Protein AF-0000000079020064 (afdb_homodimer)

pLDDT: mean 86.58, std 17.79, range [24.53, 97.94]

Foldseek 3Di:
DDPPPPPPPPPPPPPVFPQQQPQFFDQKKKWWKAWPVVRWIKMWIAHNVQQWIKIDTCFKIWIQRVVVQKIWIQGNVRAIAMDGHDPQADDDRTADRPKDWDAKDWDDDDDPIWIWTWIWGRHQCWIKIFIWTDDPPDGIDTAWMWDQHNVRDIIIMGIDDMDRDDPPVCRNPDDPPHYHDPPD/DDPPPPPPPPPPPPPVFPQQQPQFFDQKKKWWKAWPVVRWIKMWIAHNVQQWIKIDTQFKIWIQRVVVQKIWIAGNVRAIAMDGHDPQADDDRTADRPKDWDAKDWDDDDDPIWIWTWIWGRHQCWIKIFIWTDDPPDGIDTAWMWDQHNVRDIIIMGIDDMDRDDPPVCRNPDDPPHYHDPPD

Nearest PDB structures (foldseek):
  6e7o-assembly1_B  TM=7.460E-01  e=1.709E-08  Homo sapiens
  6jl9-assembly1_A  TM=7.295E-01  e=1.459E-08  Xenopus tropicalis
  6jld-assembly2_C  TM=6.762E-01  e=3.961E-08  Homo sapiens
  6jla-assembly2_C  TM=6.898E-01  e=1.474E-07  Mus musculus
  6jld-assembly2_D  TM=7.221E-01  e=2.244E-07  Homo sapiens

Organism: Lymnaea stagnalis (NCBI:txid6523)

Secondary structure (DSSP, 8-state):
-------------------GGG-B--SEEEEEEEETTT--EEEEEEETTTTEEEEEETTEEEEEETTTTEEEEE-TT--EEEEE--GGG---SB--TT-EEEEEEEESSSTT-EEEEEEEEEETTEEEEEEEE--TTS---EEEEEEE-TT--EEEEEEEEEESS---TTTT---S---B----/-------------------GGG-B--SEEEEEEEETTT--EEEEEEETTTTEEEEEETTEEEEEETTTTEEEEE-TT--EEEEE--GGG---SB--TT-EEEEEEEESSSTT-EEEEEEEEEETTEEEEEEEE--TTS---EEEEEEE-TT--EEEEEEEEEESS---TTTT---S---B----

Structure (mmCIF, N/CA/C/O backbone):
data_AF-0000000079020064-model_v1
#
loop_
_entity.id
_entity.type
_entity.pdbx_description
1 polymer 'Uncharacterized protein'
#
loop_
_atom_site.group_PDB
_atom_site.id
_atom_site.type_symbol
_atom_site.label_atom_id
_atom_site.label_alt_id
_atom_site.label_comp_id
_atom_site.label_asym_id
_atom_site.label_entity_id
_atom_site.label_seq_id
_atom_site.pdbx_PDB_ins_code
_atom_site.Cartn_x
_atom_site.Cartn_y
_atom_site.Cartn_z
_atom_site.occupancy
_atom_site.B_iso_or_equiv
_atom_site.auth_seq_id
_atom_site.auth_comp_id
_atom_site.auth_asym_id
_atom_site.auth_atom_id
_atom_site.pdbx_PDB_model_num
ATOM 1 N N . MET A 1 1 ? 46.719 27.625 23.5 1 31 1 MET A N 1
ATOM 2 C CA . MET A 1 1 ? 45.5 27.391 22.766 1 31 1 MET A CA 1
ATOM 3 C C . MET A 1 1 ? 45.375 25.938 22.328 1 31 1 MET A C 1
ATOM 5 O O . MET A 1 1 ? 46.094 25.5 21.422 1 31 1 MET A O 1
ATOM 9 N N . PHE A 1 2 ? 45.125 24.969 23.25 1 39.16 2 PHE A N 1
ATOM 10 C CA . PHE A 1 2 ? 45.094 23.516 23.094 1 39.16 2 PHE A CA 1
ATOM 11 C C . PHE A 1 2 ? 43.906 23.094 22.25 1 39.16 2 PHE A C 1
ATOM 13 O O . PHE A 1 2 ? 42.75 23.438 22.578 1 39.16 2 PHE A O 1
ATOM 20 N N . LEU A 1 3 ? 44.188 22.812 20.922 1 35.84 3 LEU A N 1
ATOM 21 C CA . LEU A 1 3 ? 43.25 22.234 19.953 1 35.84 3 LEU A CA 1
ATOM 22 C C . LEU A 1 3 ? 42.812 20.844 20.391 1 35.84 3 LEU A C 1
ATOM 24 O O . LEU A 1 3 ? 43.625 19.922 20.469 1 35.84 3 LEU A O 1
ATOM 28 N N . VAL A 1 4 ? 41.812 20.766 21.25 1 32.41 4 VAL A N 1
ATOM 29 C CA . VAL A 1 4 ? 41.219 19.469 21.562 1 32.41 4 VAL A CA 1
ATOM 30 C C . VAL A 1 4 ? 40.5 18.938 20.328 1 32.41 4 VAL A C 1
ATOM 32 O O . VAL A 1 4 ? 39.531 19.547 19.844 1 32.41 4 VAL A O 1
ATOM 35 N N . THR A 1 5 ? 41.219 18.188 19.469 1 30.61 5 THR A N 1
ATOM 36 C CA . THR A 1 5 ? 40.625 17.391 18.391 1 30.61 5 THR A CA 1
ATOM 37 C C . THR A 1 5 ? 39.719 16.281 18.953 1 30.61 5 THR A C 1
ATOM 39 O O . THR A 1 5 ? 40.219 15.398 19.672 1 30.61 5 THR A O 1
ATOM 42 N N . ILE A 1 6 ? 38.531 16.547 19.25 1 25.95 6 ILE A N 1
ATOM 43 C CA . ILE A 1 6 ? 37.594 15.461 19.547 1 25.95 6 ILE A CA 1
ATOM 44 C C . ILE A 1 6 ? 37.438 14.57 18.312 1 25.95 6 ILE A C 1
ATOM 46 O O . ILE A 1 6 ? 36.969 15.008 17.266 1 25.95 6 ILE A O 1
ATOM 50 N N . ALA A 1 7 ? 38.25 13.516 18.234 1 30.98 7 ALA A N 1
ATOM 51 C CA . ALA A 1 7 ? 38.062 12.453 17.25 1 30.98 7 ALA A CA 1
ATOM 52 C C . ALA A 1 7 ? 36.688 11.781 17.438 1 30.98 7 ALA A C 1
ATOM 54 O O . ALA A 1 7 ? 36.469 11.148 18.484 1 30.98 7 ALA A O 1
ATOM 55 N N . ILE A 1 8 ? 35.656 12.273 16.859 1 25.38 8 ILE A N 1
ATOM 56 C CA . ILE A 1 8 ? 34.406 11.492 16.781 1 25.38 8 ILE A CA 1
ATOM 57 C C . ILE A 1 8 ? 34.719 10.141 16.141 1 25.38 8 ILE A C 1
ATOM 59 O O . ILE A 1 8 ? 35.125 10.078 14.977 1 25.38 8 ILE A O 1
ATOM 63 N N . ALA A 1 9 ? 34.938 9.125 16.953 1 30.45 9 ALA A N 1
ATOM 64 C CA . ALA A 1 9 ? 35.031 7.758 16.438 1 30.45 9 ALA A CA 1
ATOM 65 C C . ALA A 1 9 ? 33.781 7.395 15.641 1 30.45 9 ALA A C 1
ATOM 67 O O . ALA A 1 9 ? 32.688 7.258 16.203 1 30.45 9 ALA A O 1
ATOM 68 N N . LEU A 1 10 ? 33.719 7.715 14.406 1 30.81 10 LEU A N 1
ATOM 69 C CA . LEU A 1 10 ? 32.75 7.094 13.508 1 30.81 10 LEU A CA 1
ATOM 70 C C . LEU A 1 10 ? 32.844 5.574 13.578 1 30.81 10 LEU A C 1
ATOM 72 O O . LEU A 1 10 ? 33.812 4.984 13.102 1 30.81 10 LEU A O 1
ATOM 76 N N . LEU A 1 11 ? 32.438 4.957 14.672 1 35.5 11 LEU A N 1
ATOM 77 C CA . LEU A 1 11 ? 32.344 3.516 14.484 1 35.5 11 LEU A CA 1
ATOM 78 C C . LEU A 1 11 ? 31.609 3.186 13.188 1 35.5 11 LEU A C 1
ATOM 80 O O . LEU A 1 11 ? 30.547 3.746 12.914 1 35.5 11 LEU A O 1
ATOM 84 N N . PRO A 1 12 ? 32.281 2.605 12.25 1 38.34 12 PRO A N 1
ATOM 85 C CA . PRO A 1 12 ? 31.484 2.143 11.109 1 38.34 12 PRO A CA 1
ATOM 86 C C . PRO A 1 12 ? 30.266 1.33 11.531 1 38.34 12 PRO A C 1
ATOM 88 O O . PRO A 1 12 ? 30.406 0.281 12.164 1 38.34 12 PRO A O 1
ATOM 91 N N . PHE A 1 13 ? 29.156 1.858 11.945 1 35.91 13 PHE A N 1
ATOM 92 C CA . PHE A 1 13 ? 27.969 1.005 11.914 1 35.91 13 PHE A CA 1
ATOM 93 C C . PHE A 1 13 ? 28 0.088 10.695 1 35.91 13 PHE A C 1
ATOM 95 O O . PHE A 1 13 ? 27.859 0.551 9.562 1 35.91 13 PHE A O 1
ATOM 102 N N . VAL A 1 14 ? 28.688 -0.986 10.734 1 39.25 14 VAL A N 1
ATOM 103 C CA . VAL A 1 14 ? 28.453 -1.992 9.703 1 39.25 14 VAL A CA 1
ATOM 104 C C . VAL A 1 14 ? 26.953 -2.166 9.492 1 39.25 14 VAL A C 1
ATOM 106 O O . VAL A 1 14 ? 26.25 -2.686 10.359 1 39.25 14 VAL A O 1
ATOM 109 N N . VAL A 1 15 ? 26.312 -1.294 8.875 1 48.88 15 VAL A N 1
ATOM 110 C CA . VAL A 1 15 ? 24.969 -1.605 8.406 1 48.88 15 VAL A CA 1
ATOM 111 C C . VAL A 1 15 ? 24.922 -3.035 7.875 1 48.88 15 VAL A C 1
ATOM 113 O O . VAL A 1 15 ? 25.594 -3.359 6.895 1 48.88 15 VAL A O 1
ATOM 116 N N . CYS A 1 16 ? 25 -4.07 8.633 1 50.38 16 CYS A N 1
ATOM 117 C CA . CYS A 1 16 ? 24.828 -5.438 8.156 1 50.38 16 CYS A CA 1
ATOM 118 C C . CYS A 1 16 ? 23.859 -5.496 6.98 1 50.38 16 CYS A C 1
ATOM 120 O O . CYS A 1 16 ? 22.656 -5.285 7.148 1 50.38 16 CYS A O 1
ATOM 122 N N . GLU A 1 17 ? 24.344 -5.203 5.781 1 70.5 17 GLU A N 1
ATOM 123 C CA . GLU A 1 17 ? 23.609 -5.234 4.512 1 70.5 17 GLU A CA 1
ATOM 124 C C . GLU A 1 17 ? 22.906 -6.566 4.312 1 70.5 17 GLU A C 1
ATOM 126 O O . GLU A 1 17 ? 23.516 -7.629 4.434 1 70.5 17 GLU A O 1
ATOM 131 N N . THR A 1 18 ? 21.656 -6.789 4.633 1 82.44 18 THR A N 1
ATOM 132 C CA . THR A 1 18 ? 20.875 -7.992 4.41 1 82.44 18 THR A CA 1
ATOM 133 C C . THR A 1 18 ? 21.172 -8.586 3.033 1 82.44 18 THR A C 1
ATOM 135 O O . THR A 1 18 ? 21.125 -7.875 2.025 1 82.44 18 THR A O 1
ATOM 138 N N . ASP A 1 19 ? 21.734 -9.781 3.051 1 91.31 19 ASP A N 1
ATOM 139 C CA . ASP A 1 19 ? 21.922 -10.539 1.822 1 91.31 19 ASP A CA 1
ATOM 140 C C . ASP A 1 19 ? 20.594 -10.781 1.113 1 91.31 19 ASP A C 1
ATOM 142 O O . ASP A 1 19 ? 19.734 -11.492 1.625 1 91.31 19 ASP A O 1
ATOM 146 N N . PRO A 1 20 ? 20.469 -10.258 -0.066 1 92.56 20 PRO A N 1
ATOM 147 C CA . PRO A 1 20 ? 19.188 -10.391 -0.754 1 92.56 20 PRO A CA 1
ATOM 148 C C . PRO A 1 20 ? 18.797 -11.844 -0.995 1 92.56 20 PRO A C 1
ATOM 150 O O . PRO A 1 20 ? 17.609 -12.172 -1.015 1 92.56 20 PRO A O 1
ATOM 153 N N . THR A 1 21 ? 19.703 -12.742 -1.221 1 93.69 21 THR A N 1
ATOM 154 C CA . THR A 1 21 ? 19.422 -14.133 -1.565 1 93.69 21 THR A CA 1
ATOM 155 C C . THR A 1 21 ? 18.828 -14.875 -0.373 1 93.69 21 THR A C 1
ATOM 157 O O . THR A 1 21 ? 18.359 -16 -0.509 1 93.69 21 THR A O 1
ATOM 160 N N . LYS A 1 22 ? 18.75 -14.195 0.748 1 92.44 22 LYS A N 1
ATOM 161 C CA . LYS A 1 22 ? 18.141 -14.781 1.938 1 92.44 22 LYS A CA 1
ATOM 162 C C . LYS A 1 22 ? 16.719 -14.266 2.139 1 92.44 22 LYS A C 1
ATOM 164 O O . LYS A 1 22 ? 16.031 -14.672 3.074 1 92.44 22 LYS A O 1
ATOM 169 N N . VAL A 1 23 ? 16.312 -13.391 1.312 1 93.69 23 VAL A N 1
ATOM 170 C CA . VAL A 1 23 ? 14.93 -12.906 1.315 1 93.69 23 VAL A CA 1
ATOM 171 C C . VAL A 1 23 ? 14.078 -13.766 0.377 1 93.69 23 VAL A C 1
ATOM 173 O O . VAL A 1 23 ? 14.148 -13.609 -0.845 1 93.69 23 VAL A O 1
ATOM 176 N N . CYS A 1 24 ? 13.258 -14.633 1.007 1 94.38 24 CYS A N 1
ATOM 177 C CA . CYS A 1 24 ? 12.555 -15.641 0.232 1 94.38 24 CYS A CA 1
ATOM 178 C C . CYS A 1 24 ? 11.07 -15.648 0.575 1 94.38 24 CYS A C 1
ATOM 180 O O . CYS A 1 24 ? 10.688 -15.391 1.719 1 94.38 24 CYS A O 1
ATOM 182 N N . LEU A 1 25 ? 10.297 -15.969 -0.419 1 94.38 25 LEU A N 1
ATOM 183 C CA . LEU A 1 25 ? 8.898 -16.328 -0.174 1 94.38 25 LEU A CA 1
ATOM 184 C C . LEU A 1 25 ? 8.797 -17.75 0.358 1 94.38 25 LEU A C 1
ATOM 186 O O . LEU A 1 25 ? 9.711 -18.562 0.162 1 94.38 25 LEU A O 1
ATOM 190 N N . PRO A 1 26 ? 7.742 -18 1.109 1 96.31 26 PRO A N 1
ATOM 191 C CA . PRO A 1 26 ? 7.551 -19.391 1.534 1 96.31 26 PRO A CA 1
ATOM 192 C C . PRO A 1 26 ? 7.254 -20.328 0.368 1 96.31 26 PRO A C 1
ATOM 194 O O . PRO A 1 26 ? 7.039 -19.875 -0.758 1 96.31 26 PRO A O 1
ATOM 197 N N . ASP A 1 27 ? 7.234 -21.625 0.623 1 96.88 27 ASP A N 1
ATOM 198 C CA . ASP A 1 27 ? 7.059 -22.641 -0.413 1 96.88 27 ASP A CA 1
ATOM 199 C C . ASP A 1 27 ? 5.711 -22.484 -1.11 1 96.88 27 ASP A C 1
ATOM 201 O O . ASP A 1 27 ? 5.578 -22.812 -2.293 1 96.88 27 ASP A O 1
ATOM 205 N N . THR A 1 28 ? 4.73 -22.156 -0.317 1 96.88 28 THR A N 1
ATOM 206 C CA . THR A 1 28 ? 3.406 -21.859 -0.848 1 96.88 28 THR A CA 1
ATOM 207 C C . THR A 1 28 ? 2.857 -20.578 -0.245 1 96.88 28 THR A C 1
ATOM 209 O O . THR A 1 28 ? 3.053 -20.312 0.943 1 96.88 28 THR A O 1
ATOM 212 N N . ILE A 1 29 ? 2.199 -19.859 -1.074 1 96.5 29 ILE A N 1
ATOM 213 C CA . ILE A 1 29 ? 1.568 -18.641 -0.572 1 96.5 29 ILE A CA 1
ATOM 214 C C . ILE A 1 29 ? 0.435 -18.234 -1.507 1 96.5 29 ILE A C 1
ATOM 216 O O . ILE A 1 29 ? 0.532 -18.391 -2.725 1 96.5 29 ILE A O 1
ATOM 220 N N . GLN A 1 30 ? -0.602 -17.797 -0.976 1 97.94 30 GLN A N 1
ATOM 221 C CA . GLN A 1 30 ? -1.735 -17.188 -1.673 1 97.94 30 GLN A CA 1
ATOM 222 C C . GLN A 1 30 ? -2.074 -15.82 -1.096 1 97.94 30 GLN A C 1
ATOM 224 O O . GLN A 1 30 ? -1.988 -15.617 0.116 1 97.94 30 GLN A O 1
ATOM 229 N N . PHE A 1 31 ? -2.449 -14.836 -1.924 1 97.06 31 PHE A N 1
ATOM 230 C CA . PHE A 1 31 ? -2.883 -13.516 -1.489 1 97.06 31 PHE A CA 1
ATOM 231 C C . PHE A 1 31 ? -4.023 -13.008 -2.361 1 97.06 31 PHE A C 1
ATOM 233 O O . PHE A 1 31 ? -4.211 -13.477 -3.486 1 97.06 31 PHE A O 1
ATOM 240 N N . ASN A 1 32 ? -4.777 -12.141 -1.742 1 97.25 32 ASN A N 1
ATOM 241 C CA . ASN A 1 32 ? -5.582 -11.242 -2.562 1 97.25 32 ASN A CA 1
ATOM 242 C C . ASN A 1 32 ? -4.754 -10.078 -3.098 1 97.25 32 ASN A C 1
ATOM 244 O O . ASN A 1 32 ? -3.793 -9.648 -2.455 1 97.25 32 ASN A O 1
ATOM 248 N N . VAL A 1 33 ? -5.109 -9.664 -4.258 1 96.5 33 VAL A N 1
ATOM 249 C CA . VAL A 1 33 ? -4.387 -8.555 -4.883 1 96.5 33 VAL A CA 1
ATOM 250 C C . VAL A 1 33 ? -5.375 -7.473 -5.309 1 96.5 33 VAL A C 1
ATOM 252 O O . VAL A 1 33 ? -6.477 -7.773 -5.777 1 96.5 33 VAL A O 1
ATOM 255 N N . LEU A 1 34 ? -5.023 -6.281 -5 1 95.88 34 LEU A N 1
ATOM 256 C CA . LEU A 1 34 ? -5.754 -5.113 -5.477 1 95.88 34 LEU A CA 1
ATOM 257 C C . LEU A 1 34 ? -4.895 -4.285 -6.426 1 95.88 34 LEU A C 1
ATOM 259 O O . LEU A 1 34 ? -3.822 -3.811 -6.043 1 95.88 34 LEU A O 1
ATOM 263 N N . ASN A 1 35 ? -5.316 -4.234 -7.664 1 94.38 35 ASN A N 1
ATOM 264 C CA . ASN A 1 35 ? -4.738 -3.248 -8.57 1 94.38 35 ASN A CA 1
ATOM 265 C C . ASN A 1 35 ? -5.191 -1.832 -8.227 1 94.38 35 ASN A C 1
ATOM 267 O O . ASN A 1 35 ? -6.379 -1.513 -8.328 1 94.38 35 ASN A O 1
ATOM 271 N N . LEU A 1 36 ? -4.254 -0.972 -7.914 1 93.06 36 LEU A N 1
ATOM 272 C CA . LEU A 1 36 ? -4.637 0.33 -7.375 1 93.06 36 LEU A CA 1
ATOM 273 C C . LEU A 1 36 ? -5.191 1.229 -8.477 1 93.06 36 LEU A C 1
ATOM 275 O O . LEU A 1 36 ? -6.004 2.117 -8.203 1 93.06 36 LEU A O 1
ATOM 279 N N . ALA A 1 37 ? -4.762 1.011 -9.672 1 91.19 37 ALA A N 1
ATOM 280 C CA . ALA A 1 37 ? -5.238 1.838 -10.781 1 91.19 37 ALA A CA 1
ATOM 281 C C . ALA A 1 37 ? -6.637 1.421 -11.211 1 91.19 37 ALA A C 1
ATOM 283 O O . ALA A 1 37 ? -7.535 2.26 -11.328 1 91.19 37 ALA A O 1
ATOM 284 N N . THR A 1 38 ? -6.859 0.152 -11.344 1 89.94 38 THR A N 1
ATOM 285 C CA . THR A 1 38 ? -8.117 -0.335 -11.891 1 89.94 38 THR A CA 1
ATOM 286 C C . THR A 1 38 ? -9.086 -0.719 -10.773 1 89.94 38 THR A C 1
ATOM 288 O O . THR A 1 38 ? -10.281 -0.897 -11.008 1 89.94 38 THR A O 1
ATOM 291 N N . GLU A 1 39 ? -8.539 -0.919 -9.562 1 90.62 39 GLU A N 1
ATOM 292 C CA . GLU A 1 39 ? -9.281 -1.319 -8.375 1 90.62 39 GLU A CA 1
ATOM 293 C C . GLU A 1 39 ? -9.844 -2.732 -8.531 1 90.62 39 GLU A C 1
ATOM 295 O O . GLU A 1 39 ? -10.82 -3.09 -7.871 1 90.62 39 GLU A O 1
ATOM 300 N N . GLU A 1 40 ? -9.281 -3.443 -9.414 1 92.56 40 GLU A N 1
ATOM 301 C CA . GLU A 1 40 ? -9.648 -4.848 -9.555 1 92.56 40 GLU A CA 1
ATOM 302 C C . GLU A 1 40 ? -9.023 -5.703 -8.461 1 92.56 40 GLU A C 1
ATOM 304 O O . GLU A 1 40 ? -7.848 -5.52 -8.125 1 92.56 40 GLU A O 1
ATOM 309 N N . ILE A 1 41 ? -9.852 -6.535 -7.945 1 94.88 41 ILE A N 1
ATOM 310 C CA . ILE A 1 41 ? -9.367 -7.465 -6.93 1 94.88 41 ILE A CA 1
ATOM 311 C C . ILE A 1 41 ? -9.203 -8.852 -7.543 1 94.88 41 ILE A C 1
ATOM 313 O O . ILE A 1 41 ? -10.062 -9.312 -8.305 1 94.88 41 ILE A O 1
ATOM 317 N N . GLY A 1 42 ? -8.117 -9.477 -7.285 1 96.44 42 GLY A N 1
ATOM 318 C CA . GLY A 1 42 ? -7.859 -10.844 -7.703 1 96.44 42 GLY A CA 1
ATOM 319 C C . GLY A 1 42 ? -7.188 -11.68 -6.633 1 96.44 42 GLY A C 1
ATOM 320 O O . GLY A 1 42 ? -7.141 -11.281 -5.465 1 96.44 42 GLY A O 1
ATOM 321 N N . VAL A 1 43 ? -6.883 -12.906 -7.031 1 97.88 43 VAL A N 1
ATOM 322 C CA . VAL A 1 43 ? -6.145 -13.836 -6.176 1 97.88 43 VAL A CA 1
ATOM 323 C C . VAL A 1 43 ? -4.875 -14.297 -6.891 1 97.88 43 VAL A C 1
ATOM 325 O O . VAL A 1 43 ? -4.906 -14.609 -8.078 1 97.88 43 VAL A O 1
ATOM 328 N N . TRP A 1 44 ? -3.771 -14.242 -6.199 1 96.94 44 TRP A N 1
ATOM 329 C CA . TRP A 1 44 ? -2.508 -14.805 -6.66 1 96.94 44 TRP A CA 1
ATOM 330 C C . TRP A 1 44 ? -2.057 -15.945 -5.754 1 96.94 44 TRP A C 1
ATOM 332 O O . TRP A 1 44 ? -2.23 -15.883 -4.535 1 96.94 44 TRP A O 1
ATOM 342 N N . ALA A 1 45 ? -1.51 -16.938 -6.359 1 97.38 45 ALA A N 1
ATOM 343 C CA . ALA A 1 45 ? -0.935 -18.047 -5.586 1 97.38 45 ALA A CA 1
ATOM 344 C C . ALA A 1 45 ? 0.339 -18.562 -6.238 1 97.38 45 ALA A C 1
ATOM 346 O O . ALA A 1 45 ? 0.457 -18.578 -7.465 1 97.38 45 ALA A O 1
ATOM 347 N N . ILE A 1 46 ? 1.237 -18.984 -5.41 1 96.06 46 ILE A N 1
ATOM 348 C CA . ILE A 1 46 ? 2.482 -19.594 -5.863 1 96.06 46 ILE A CA 1
ATOM 349 C C . ILE A 1 46 ? 2.734 -20.875 -5.086 1 96.06 46 ILE A C 1
ATOM 351 O O . ILE A 1 46 ? 2.609 -20.906 -3.859 1 96.06 46 ILE A O 1
ATOM 355 N N . ASP A 1 47 ? 3 -21.906 -5.742 1 96.62 47 ASP A N 1
ATOM 356 C CA . ASP A 1 47 ? 3.492 -23.172 -5.195 1 96.62 47 ASP A CA 1
ATOM 357 C C . ASP A 1 47 ? 4.871 -23.5 -5.762 1 96.62 47 ASP A C 1
ATOM 359 O O . ASP A 1 47 ? 4.98 -24.062 -6.855 1 96.62 47 ASP A O 1
ATOM 363 N N . PHE A 1 48 ? 5.895 -23.188 -5.004 1 95.19 48 PHE A N 1
ATOM 364 C CA . PHE A 1 48 ? 7.254 -23.359 -5.5 1 95.19 48 PHE A CA 1
ATOM 365 C C . PHE A 1 48 ? 7.609 -24.844 -5.562 1 95.19 48 PHE A C 1
ATOM 367 O O . PHE A 1 48 ? 8.453 -25.25 -6.363 1 95.19 48 PHE A O 1
ATOM 374 N N . ASN A 1 49 ? 6.988 -25.641 -4.691 1 95.69 49 ASN A N 1
ATOM 375 C CA . ASN A 1 49 ? 7.219 -27.078 -4.777 1 95.69 49 ASN A CA 1
ATOM 376 C C . ASN A 1 49 ? 6.73 -27.641 -6.109 1 95.69 49 ASN A C 1
ATOM 378 O O . ASN A 1 49 ? 7.406 -28.469 -6.719 1 95.69 49 ASN A O 1
ATOM 382 N N . LYS A 1 50 ? 5.613 -27.156 -6.516 1 94.75 50 LYS A N 1
ATOM 383 C CA . LYS A 1 50 ? 5.035 -27.625 -7.773 1 94.75 50 LYS A CA 1
ATOM 384 C C . LYS A 1 50 ? 5.508 -26.766 -8.945 1 94.75 50 LYS A C 1
ATOM 386 O O . LYS A 1 50 ? 5.234 -27.078 -10.102 1 94.75 50 LYS A O 1
ATOM 391 N N . GLN A 1 51 ? 6.121 -25.625 -8.633 1 93.94 51 GLN A N 1
ATOM 392 C CA . GLN A 1 51 ? 6.605 -24.672 -9.633 1 93.94 51 GLN A CA 1
ATOM 393 C C . GLN A 1 51 ? 5.453 -24.125 -10.461 1 93.94 51 GLN A C 1
ATOM 395 O O . GLN A 1 51 ? 5.527 -24.094 -11.695 1 93.94 51 GLN A O 1
ATOM 400 N N . LEU A 1 52 ? 4.395 -23.703 -9.781 1 95.31 52 LEU A N 1
ATOM 401 C CA . LEU A 1 52 ? 3.197 -23.141 -10.398 1 95.31 52 LEU A CA 1
ATOM 402 C C . LEU A 1 52 ? 2.885 -21.766 -9.828 1 95.31 52 LEU A C 1
ATOM 404 O O . LEU A 1 52 ? 3 -21.562 -8.617 1 95.31 52 LEU A O 1
ATOM 408 N N . TYR A 1 53 ? 2.578 -20.875 -10.68 1 95.19 53 TYR A N 1
ATOM 409 C CA . TYR A 1 53 ? 2.02 -19.578 -10.352 1 95.19 53 TYR A CA 1
ATOM 410 C C . TYR A 1 53 ? 0.623 -19.422 -10.938 1 95.19 53 TYR A C 1
ATOM 412 O O . TYR A 1 53 ? 0.396 -19.719 -12.109 1 95.19 53 TYR A O 1
ATOM 420 N N . GLY A 1 54 ? -0.296 -19.078 -10.141 1 96.44 54 GLY A N 1
ATOM 421 C CA . GLY A 1 54 ? -1.66 -18.891 -10.609 1 96.44 54 GLY A CA 1
ATOM 422 C C . GLY A 1 54 ? -2.24 -17.531 -10.234 1 96.44 54 GLY A C 1
ATOM 423 O O . GLY A 1 54 ? -1.951 -17 -9.156 1 96.44 54 GLY A O 1
ATOM 424 N N . GLN A 1 55 ? -3.049 -16.969 -11.062 1 96.31 55 GLN A N 1
ATOM 425 C CA . GLN A 1 55 ? -3.799 -15.742 -10.828 1 96.31 55 GLN A CA 1
ATOM 426 C C . GLN A 1 55 ? -5.25 -15.891 -11.273 1 96.31 55 GLN A C 1
ATOM 428 O O . GLN A 1 55 ? -5.527 -16.438 -12.344 1 96.31 55 GLN A O 1
ATOM 433 N N . ILE A 1 56 ? -6.09 -15.43 -10.492 1 96.5 56 ILE A N 1
ATOM 434 C CA . ILE A 1 56 ? -7.504 -15.359 -10.836 1 96.5 56 ILE A CA 1
ATOM 435 C C . ILE A 1 56 ? -8.008 -13.93 -10.695 1 96.5 56 ILE A C 1
ATOM 437 O O . ILE A 1 56 ? -7.844 -13.305 -9.648 1 96.5 56 ILE A O 1
ATOM 441 N N . PHE A 1 57 ? -8.547 -13.398 -11.719 1 94.75 57 PHE A N 1
ATOM 442 C CA . PHE A 1 57 ? -9.273 -12.133 -11.75 1 94.75 57 PHE A CA 1
ATOM 443 C C . PHE A 1 57 ? -10.719 -12.359 -12.188 1 94.75 57 PHE A C 1
ATOM 445 O O . PHE A 1 57 ? -11.078 -13.453 -12.625 1 94.75 57 PHE A O 1
ATOM 452 N N . PRO A 1 58 ? -11.594 -11.328 -11.992 1 90.81 58 PRO A N 1
ATOM 453 C CA . PRO A 1 58 ? -13.008 -11.531 -12.328 1 90.81 58 PRO A CA 1
ATOM 454 C C . PRO A 1 58 ? -13.211 -12 -13.766 1 90.81 58 PRO A C 1
ATOM 456 O O . PRO A 1 58 ? -14.086 -12.828 -14.031 1 90.81 58 PRO A O 1
ATOM 459 N N . ASN A 1 59 ? -12.344 -11.578 -14.742 1 90.88 59 ASN A N 1
ATOM 460 C CA . ASN A 1 59 ? -12.641 -11.875 -16.141 1 90.88 59 ASN A CA 1
ATOM 461 C C . ASN A 1 59 ? -11.516 -12.664 -16.797 1 90.88 59 ASN A C 1
ATOM 463 O O . ASN A 1 59 ? -11.469 -12.789 -18.031 1 90.88 59 ASN A O 1
ATOM 467 N N . GLN A 1 60 ? -10.625 -13.148 -16.031 1 94.62 60 GLN A N 1
ATOM 468 C CA . GLN A 1 60 ? -9.531 -13.898 -16.625 1 94.62 60 GLN A CA 1
ATOM 469 C C . GLN A 1 60 ? -8.711 -14.625 -15.555 1 94.62 60 GLN A C 1
ATOM 471 O O . GLN A 1 60 ? -8.773 -14.266 -14.375 1 94.62 60 GLN A O 1
ATOM 476 N N . SER A 1 61 ? -8.039 -15.648 -15.977 1 96.31 61 SER A N 1
ATOM 477 C CA . SER A 1 61 ? -7.098 -16.344 -15.102 1 96.31 61 SER A CA 1
ATOM 478 C C . SER A 1 61 ? -5.816 -16.703 -15.852 1 96.31 61 SER A C 1
ATOM 480 O O . SER A 1 61 ? -5.824 -16.844 -17.078 1 96.31 61 SER A O 1
ATOM 482 N N . PHE A 1 62 ? -4.762 -16.859 -15.117 1 95.69 62 PHE A N 1
ATOM 483 C CA . PHE A 1 62 ? -3.441 -17.188 -15.641 1 95.69 62 PHE A CA 1
ATOM 484 C C . PHE A 1 62 ? -2.793 -18.297 -14.82 1 95.69 62 PHE A C 1
ATOM 486 O O . PHE A 1 62 ? -2.906 -18.312 -13.594 1 95.69 62 PHE A O 1
ATOM 493 N N . VAL A 1 63 ? -2.154 -19.156 -15.531 1 96.44 63 VAL A N 1
ATOM 494 C CA . VAL A 1 63 ? -1.309 -20.141 -14.875 1 96.44 63 VAL A CA 1
ATOM 495 C C . VAL A 1 63 ? 0.065 -20.172 -15.539 1 96.44 63 VAL A C 1
ATOM 497 O O . VAL A 1 63 ? 0.166 -20.281 -16.766 1 96.44 63 VAL A O 1
ATOM 500 N N . HIS A 1 64 ? 1.098 -20 -14.758 1 94.44 64 HIS A N 1
ATOM 501 C CA . HIS A 1 64 ? 2.463 -20.25 -15.211 1 94.44 64 HIS A CA 1
ATOM 502 C C . HIS A 1 64 ? 2.994 -21.562 -14.664 1 94.44 64 HIS A C 1
ATOM 504 O O . HIS A 1 64 ? 3.111 -21.734 -13.445 1 94.44 64 HIS A O 1
ATOM 510 N N . ASP A 1 65 ? 3.26 -22.422 -15.531 1 94.69 65 ASP A N 1
ATOM 511 C CA . ASP A 1 65 ? 3.939 -23.672 -15.227 1 94.69 65 ASP A CA 1
ATOM 512 C C . ASP A 1 65 ? 5.441 -23.547 -15.461 1 94.69 65 ASP A C 1
ATOM 514 O O . ASP A 1 65 ? 5.91 -23.672 -16.594 1 94.69 65 ASP A O 1
ATOM 518 N N . LEU A 1 66 ? 6.105 -23.375 -14.391 1 90.38 66 LEU A N 1
ATOM 519 C CA . LEU A 1 66 ? 7.535 -23.094 -14.492 1 90.38 66 LEU A CA 1
ATOM 520 C C . LEU A 1 66 ? 8.297 -24.344 -14.906 1 90.38 66 LEU A C 1
ATOM 522 O O . LEU A 1 66 ? 9.32 -24.266 -15.594 1 90.38 66 LEU A O 1
ATOM 526 N N . LYS A 1 67 ? 7.812 -25.453 -14.5 1 90.12 67 LYS A N 1
ATOM 527 C CA . LYS A 1 67 ? 8.445 -26.719 -14.883 1 90.12 67 LYS A CA 1
ATOM 528 C C . LYS A 1 67 ? 8.328 -26.969 -16.375 1 90.12 67 LYS A C 1
ATOM 530 O O . LYS A 1 67 ? 9.305 -27.344 -17.031 1 90.12 67 LYS A O 1
ATOM 535 N N . ALA A 1 68 ? 7.184 -26.656 -16.922 1 91.56 68 ALA A N 1
ATOM 536 C CA . ALA A 1 68 ? 6.926 -26.891 -18.344 1 91.56 68 ALA A CA 1
ATOM 537 C C . ALA A 1 68 ? 7.344 -25.672 -19.188 1 91.56 68 ALA A C 1
ATOM 539 O O . ALA A 1 68 ? 7.293 -25.719 -20.406 1 91.56 68 ALA A O 1
ATOM 540 N N . ALA A 1 69 ? 7.66 -24.578 -18.516 1 90.94 69 ALA A N 1
ATOM 541 C CA . ALA A 1 69 ? 7.977 -23.312 -19.188 1 90.94 69 ALA A CA 1
ATOM 542 C C . ALA A 1 69 ? 6.816 -22.859 -20.062 1 90.94 69 ALA A C 1
ATOM 544 O O . ALA A 1 69 ? 7.02 -22.484 -21.219 1 90.94 69 ALA A O 1
ATOM 545 N N . LYS A 1 70 ? 5.629 -22.938 -19.531 1 93.31 70 LYS A N 1
ATOM 546 C CA . LYS A 1 70 ? 4.43 -22.578 -20.281 1 93.31 70 LYS A CA 1
ATOM 547 C C . LYS A 1 70 ? 3.549 -21.625 -19.469 1 93.31 70 LYS A C 1
ATOM 549 O O . LYS A 1 70 ? 3.438 -21.766 -18.25 1 93.31 70 LYS A O 1
ATOM 554 N N . ALA A 1 71 ? 2.961 -20.766 -20.156 1 94.38 71 ALA A N 1
ATOM 555 C CA . ALA A 1 71 ? 1.944 -19.859 -19.625 1 94.38 71 ALA A CA 1
ATOM 556 C C . ALA A 1 71 ? 0.574 -20.156 -20.219 1 94.38 71 ALA A C 1
ATOM 558 O O . ALA A 1 71 ? 0.462 -20.438 -21.422 1 94.38 71 ALA A O 1
ATOM 559 N N . TYR A 1 72 ? -0.441 -20.125 -19.469 1 96.38 72 TYR A N 1
ATOM 560 C CA . TYR A 1 72 ? -1.82 -20.359 -19.891 1 96.38 72 TYR A CA 1
ATOM 561 C C . TYR A 1 72 ? -2.705 -19.172 -19.5 1 96.38 72 TYR A C 1
ATOM 563 O O . TYR A 1 72 ? -2.637 -18.672 -18.375 1 96.38 72 TYR A O 1
ATOM 571 N N . ASN A 1 73 ? -3.457 -18.734 -20.422 1 96.56 73 ASN A N 1
ATOM 572 C CA . ASN A 1 73 ? -4.414 -17.656 -20.203 1 96.56 73 ASN A CA 1
ATOM 573 C C . ASN A 1 73 ? -5.836 -18.094 -20.547 1 96.56 73 ASN A C 1
ATOM 575 O O . ASN A 1 73 ? -6.09 -18.625 -21.625 1 96.56 73 ASN A O 1
ATOM 579 N N . THR A 1 74 ? -6.699 -17.938 -19.625 1 96.44 74 THR A N 1
ATOM 580 C CA . THR A 1 74 ? -8.117 -18.203 -19.844 1 96.44 74 THR A CA 1
ATOM 581 C C . THR A 1 74 ? -8.93 -16.906 -19.766 1 96.44 74 THR A C 1
ATOM 583 O O . THR A 1 74 ? -8.867 -16.188 -18.766 1 96.44 74 THR A O 1
ATOM 586 N N . ASP A 1 75 ? -9.68 -16.656 -20.75 1 94.62 75 ASP A N 1
ATOM 587 C CA . ASP A 1 75 ? -10.414 -15.398 -20.797 1 94.62 75 ASP A CA 1
ATOM 588 C C . ASP A 1 75 ? -11.797 -15.539 -20.172 1 94.62 75 ASP A C 1
ATOM 590 O O . ASP A 1 75 ? -12.125 -16.594 -19.609 1 94.62 75 ASP A O 1
ATOM 594 N N . ALA A 1 76 ? -12.57 -14.484 -20.219 1 91.69 76 ALA A N 1
ATOM 595 C CA . ALA A 1 76 ? -13.867 -14.406 -19.562 1 91.69 76 ALA A CA 1
ATOM 596 C C . ALA A 1 76 ? -14.836 -15.438 -20.125 1 91.69 76 ALA A C 1
ATOM 598 O O . ALA A 1 76 ? -15.75 -15.898 -19.422 1 91.69 76 ALA A O 1
ATOM 599 N N . SER A 1 77 ? -14.625 -15.844 -21.359 1 92.5 77 SER A N 1
ATOM 600 C CA . SER A 1 77 ? -15.508 -16.797 -22.031 1 92.5 77 SER A CA 1
ATOM 601 C C . SER A 1 77 ? -15.055 -18.234 -21.797 1 92.5 77 SER A C 1
ATOM 603 O O . SER A 1 77 ? -15.664 -19.172 -22.312 1 92.5 77 SER A O 1
ATOM 605 N N . GLY A 1 78 ? -13.953 -18.406 -21.156 1 90.94 78 GLY A N 1
ATOM 606 C CA . GLY A 1 78 ? -13.445 -19.734 -20.844 1 90.94 78 GLY A CA 1
ATOM 607 C C . GLY A 1 78 ? -12.492 -20.25 -21.906 1 90.94 78 GLY A C 1
ATOM 608 O O . GLY A 1 78 ? -12.047 -21.406 -21.828 1 90.94 78 GLY A O 1
ATOM 609 N N . ASN A 1 79 ? -12.125 -19.422 -22.859 1 94.5 79 ASN A N 1
ATOM 610 C CA . ASN A 1 79 ? -11.156 -19.812 -23.875 1 94.5 79 ASN A CA 1
ATOM 611 C C . ASN A 1 79 ? -9.727 -19.766 -23.328 1 94.5 79 ASN A C 1
ATOM 613 O O . ASN A 1 79 ? -9.32 -18.781 -22.734 1 94.5 79 ASN A O 1
ATOM 617 N N . CYS A 1 80 ? -9.109 -20.859 -23.578 1 96.75 80 CYS A N 1
ATOM 618 C CA . CYS A 1 80 ? -7.742 -20.969 -23.078 1 96.75 80 CYS A CA 1
ATOM 619 C C . CYS A 1 80 ? -6.738 -20.906 -24.219 1 96.75 80 CYS A C 1
ATOM 621 O O . CYS A 1 80 ? -6.969 -21.484 -25.297 1 96.75 80 CYS A O 1
ATOM 623 N N . ARG A 1 81 ? -5.621 -20.141 -23.969 1 97 81 ARG A N 1
ATOM 624 C CA . ARG A 1 81 ? -4.477 -20.094 -24.859 1 97 81 ARG A CA 1
ATOM 625 C C . ARG A 1 81 ? -3.17 -20.312 -24.109 1 97 81 ARG A C 1
ATOM 627 O O . ARG A 1 81 ? -3.006 -19.797 -23 1 97 81 ARG A O 1
ATOM 634 N N . SER A 1 82 ? -2.322 -21.016 -24.75 1 96.69 82 SER A N 1
ATOM 635 C CA . SER A 1 82 ? -1.022 -21.25 -24.125 1 96.69 82 SER A CA 1
ATOM 636 C C . SER A 1 82 ? 0.093 -20.547 -24.891 1 96.69 82 SER A C 1
ATOM 638 O O . SER A 1 82 ? -0.064 -20.203 -26.062 1 96.69 82 SER A O 1
ATOM 640 N N . SER A 1 83 ? 1.139 -20.188 -24.156 1 94.25 83 SER A N 1
ATOM 641 C CA . SER A 1 83 ? 2.342 -19.594 -24.75 1 94.25 83 SER A CA 1
ATOM 642 C C . SER A 1 83 ? 3.592 -20.047 -24 1 94.25 83 SER A C 1
ATOM 644 O O . SER A 1 83 ? 3.5 -20.641 -22.922 1 94.25 83 SER A O 1
ATOM 646 N N . ILE A 1 84 ? 4.738 -19.844 -24.656 1 91.56 84 ILE A N 1
ATOM 647 C CA . ILE A 1 84 ? 6.016 -20.156 -24.016 1 91.56 84 ILE A CA 1
ATOM 648 C C . ILE A 1 84 ? 6.328 -19.125 -22.938 1 91.56 84 ILE A C 1
ATOM 650 O O . ILE A 1 84 ? 6.129 -17.922 -23.141 1 91.56 84 ILE A O 1
ATOM 654 N N . LEU A 1 85 ? 6.707 -19.609 -21.766 1 87.88 85 LEU A N 1
ATOM 655 C CA . LEU A 1 85 ? 7.133 -18.75 -20.656 1 87.88 85 LEU A CA 1
ATOM 656 C C . LEU A 1 85 ? 8.641 -18.516 -20.703 1 87.88 85 LEU A C 1
ATOM 658 O O . LEU A 1 85 ? 9.43 -19.438 -20.516 1 87.88 85 LEU A O 1
ATOM 662 N N . PRO A 1 86 ? 8.977 -17.25 -20.953 1 79.81 86 PRO A N 1
ATOM 663 C CA . PRO A 1 86 ? 10.422 -17 -20.938 1 79.81 86 PRO A CA 1
ATOM 664 C C . PRO A 1 86 ? 11.039 -17.172 -19.547 1 79.81 86 PRO A C 1
ATOM 666 O O . PRO A 1 86 ? 10.375 -16.906 -18.547 1 79.81 86 PRO A O 1
ATOM 669 N N . PRO A 1 87 ? 12.281 -17.641 -19.469 1 74.12 87 PRO A N 1
ATOM 670 C CA . PRO A 1 87 ? 12.938 -17.844 -18.172 1 74.12 87 PRO A CA 1
ATOM 671 C C . PRO A 1 87 ? 12.961 -16.594 -17.312 1 74.12 87 PRO A C 1
ATOM 673 O O . PRO A 1 87 ? 12.922 -16.688 -16.078 1 74.12 87 PRO A O 1
ATOM 676 N N . GLU A 1 88 ? 13 -15.461 -17.906 1 69 88 GLU A N 1
ATOM 677 C CA . GLU A 1 88 ? 13.094 -14.195 -17.188 1 69 88 GLU A CA 1
ATOM 678 C C . GLU A 1 88 ? 11.773 -13.836 -16.516 1 69 88 GLU A C 1
ATOM 680 O O . GLU A 1 88 ? 11.734 -12.992 -15.625 1 69 88 GLU A O 1
ATOM 685 N N . GLY A 1 89 ? 10.812 -14.461 -16.906 1 62.78 89 GLY A N 1
ATOM 686 C CA . GLY A 1 89 ? 9.484 -14.141 -16.406 1 62.78 89 GLY A CA 1
ATOM 687 C C . GLY A 1 89 ? 9.188 -14.781 -15.07 1 62.78 89 GLY A C 1
ATOM 688 O O . GLY A 1 89 ? 8.188 -14.461 -14.43 1 62.78 89 GLY A O 1
ATOM 689 N N . VAL A 1 90 ? 10.039 -15.5 -14.594 1 65.94 90 VAL A N 1
ATOM 690 C CA . VAL A 1 90 ? 9.773 -16.297 -13.398 1 65.94 90 VAL A CA 1
ATOM 691 C C . VAL A 1 90 ? 10.32 -15.57 -12.172 1 65.94 90 VAL A C 1
ATOM 693 O O . VAL A 1 90 ? 11.469 -15.102 -12.172 1 65.94 90 VAL A O 1
ATOM 696 N N . HIS A 1 91 ? 9.359 -15.359 -11.281 1 74.75 91 HIS A N 1
ATOM 697 C CA . HIS A 1 91 ? 9.805 -14.867 -9.977 1 74.75 91 HIS A CA 1
ATOM 698 C C . HIS A 1 91 ? 10.445 -15.977 -9.156 1 74.75 91 HIS A C 1
ATOM 700 O O . HIS A 1 91 ? 9.781 -16.953 -8.805 1 74.75 91 HIS A O 1
ATOM 706 N N . PRO A 1 92 ? 11.75 -15.766 -8.945 1 84.5 92 PRO A N 1
ATOM 707 C CA . PRO A 1 92 ? 12.344 -16.781 -8.07 1 84.5 92 PRO A CA 1
ATOM 708 C C . PRO A 1 92 ? 11.789 -16.734 -6.648 1 84.5 92 PRO A C 1
ATOM 710 O O . PRO A 1 92 ? 11.188 -15.742 -6.25 1 84.5 92 PRO A O 1
ATOM 713 N N . GLN A 1 93 ? 11.906 -17.875 -6.027 1 92.19 93 GLN A N 1
ATOM 714 C CA . GLN A 1 93 ? 11.438 -17.953 -4.648 1 92.19 93 GLN A CA 1
ATOM 715 C C . GLN A 1 93 ? 12.18 -16.953 -3.766 1 92.19 93 GLN A C 1
ATOM 717 O O . GLN A 1 93 ? 11.578 -16.297 -2.904 1 92.19 93 GLN A O 1
ATOM 722 N N . CYS A 1 94 ? 13.555 -16.875 -4.027 1 93.5 94 CYS A N 1
ATOM 723 C CA . CYS A 1 94 ? 14.398 -15.93 -3.312 1 93.5 94 CYS A CA 1
ATOM 724 C C . CYS A 1 94 ? 14.875 -14.82 -4.242 1 93.5 94 CYS A C 1
ATOM 726 O O . CYS A 1 94 ? 14.984 -15.016 -5.453 1 93.5 94 CYS A O 1
ATOM 728 N N . PHE A 1 95 ? 15.094 -13.633 -3.629 1 92.56 95 PHE A N 1
ATOM 729 C CA . PHE A 1 95 ? 15.625 -12.539 -4.434 1 92.56 95 PHE A CA 1
ATOM 730 C C . PHE A 1 95 ? 16.984 -12.906 -5.016 1 92.56 95 PHE A C 1
ATOM 732 O O . PHE A 1 95 ? 17.734 -13.688 -4.418 1 92.56 95 PHE A O 1
ATOM 739 N N . ARG A 1 96 ? 17.266 -12.398 -6.152 1 91.69 96 ARG A N 1
ATOM 740 C CA . ARG A 1 96 ? 18.578 -12.539 -6.77 1 91.69 96 ARG A CA 1
ATOM 741 C C . ARG A 1 96 ? 19.609 -11.625 -6.098 1 91.69 96 ARG A C 1
ATOM 743 O O . ARG A 1 96 ? 19.234 -10.641 -5.457 1 91.69 96 ARG A O 1
ATOM 750 N N . SER A 1 97 ? 20.812 -11.922 -6.32 1 92.88 97 SER A N 1
ATOM 751 C CA . SER A 1 97 ? 21.891 -11.188 -5.688 1 92.88 97 SER A CA 1
ATOM 752 C C . SER A 1 97 ? 21.922 -9.734 -6.137 1 92.88 97 SER A C 1
ATOM 754 O O . SER A 1 97 ? 22.406 -8.859 -5.414 1 92.88 97 SER A O 1
ATOM 756 N N . VAL A 1 98 ? 21.391 -9.391 -7.266 1 92.5 98 VAL A N 1
ATOM 757 C CA . VAL A 1 98 ? 21.453 -8.047 -7.84 1 92.5 98 VAL A CA 1
ATOM 758 C C . VAL A 1 98 ? 20.391 -7.164 -7.203 1 92.5 98 VAL A C 1
ATOM 760 O O . VAL A 1 98 ? 20.359 -5.949 -7.426 1 92.5 98 VAL A O 1
ATOM 763 N N . SER A 1 99 ? 19.531 -7.82 -6.441 1 93.06 99 SER A N 1
ATOM 764 C CA . SER A 1 99 ? 18.484 -7.051 -5.793 1 93.06 99 SER A CA 1
ATOM 765 C C . SER A 1 99 ? 19.062 -6.047 -4.801 1 93.06 99 SER A C 1
ATOM 767 O O . SER A 1 99 ? 20.078 -6.312 -4.16 1 93.06 99 SER A O 1
ATOM 769 N N . LYS A 1 100 ? 18.328 -4.91 -4.672 1 94.5 100 LYS A N 1
ATOM 770 C CA . LYS A 1 100 ? 18.828 -3.805 -3.855 1 94.5 100 LYS A CA 1
ATOM 771 C C . LYS A 1 100 ? 17.844 -3.465 -2.738 1 94.5 100 LYS A C 1
ATOM 773 O O . LYS A 1 100 ? 16.656 -3.273 -2.988 1 94.5 100 LYS A O 1
ATOM 778 N N . ARG A 1 101 ? 18.375 -3.4 -1.611 1 94.69 101 ARG A N 1
ATOM 779 C CA . ARG A 1 101 ? 17.578 -2.93 -0.486 1 94.69 101 ARG A CA 1
ATOM 780 C C . ARG A 1 101 ? 17.375 -1.418 -0.545 1 94.69 101 ARG A C 1
ATOM 782 O O . ARG A 1 101 ? 18.344 -0.671 -0.728 1 94.69 101 ARG A O 1
ATOM 789 N N . MET A 1 102 ? 16.125 -0.986 -0.329 1 93.69 102 MET A N 1
ATOM 790 C CA . MET A 1 102 ? 15.805 0.426 -0.514 1 93.69 102 MET A CA 1
ATOM 791 C C . MET A 1 102 ? 15.453 1.081 0.817 1 93.69 102 MET A C 1
ATOM 793 O O . MET A 1 102 ? 15.492 2.307 0.94 1 93.69 102 MET A O 1
ATOM 797 N N . GLY A 1 103 ? 15.055 0.354 1.768 1 93.81 103 GLY A N 1
ATOM 798 C CA . GLY A 1 103 ? 14.641 0.921 3.041 1 93.81 103 GLY A CA 1
ATOM 799 C C . GLY A 1 103 ? 13.828 -0.04 3.889 1 93.81 103 GLY A C 1
ATOM 800 O O . GLY A 1 103 ? 13.781 -1.239 3.605 1 93.81 103 GLY A O 1
ATOM 801 N N . GLU A 1 104 ? 13.344 0.477 4.992 1 95.62 104 GLU A N 1
ATOM 802 C CA . GLU A 1 104 ? 12.531 -0.312 5.918 1 95.62 104 GLU A CA 1
ATOM 803 C C . GLU A 1 104 ? 11.578 0.574 6.707 1 95.62 104 GLU A C 1
ATOM 805 O O . GLU A 1 104 ? 11.688 1.801 6.68 1 95.62 104 GLU A O 1
ATOM 810 N N . GLY A 1 105 ? 10.656 -0.066 7.359 1 96.44 105 GLY A N 1
ATOM 811 C CA . GLY A 1 105 ? 9.695 0.626 8.195 1 96.44 105 GLY A CA 1
ATOM 812 C C . GLY A 1 105 ? 8.688 -0.307 8.844 1 96.44 105 GLY A C 1
ATOM 813 O O . GLY A 1 105 ? 8.914 -1.516 8.922 1 96.44 105 GLY A O 1
ATOM 814 N N . TYR A 1 106 ? 7.629 0.356 9.359 1 96.44 106 TYR A N 1
ATOM 815 C CA . TYR A 1 106 ? 6.566 -0.39 10.023 1 96.44 106 TYR A CA 1
ATOM 816 C C . TYR A 1 106 ? 5.199 0.042 9.508 1 96.44 106 TYR A C 1
ATOM 818 O O . TYR A 1 106 ? 4.984 1.219 9.211 1 96.44 106 TYR A O 1
ATOM 826 N N . ILE A 1 107 ? 4.363 -0.934 9.414 1 95.62 107 ILE A N 1
ATOM 827 C CA . ILE A 1 107 ? 2.951 -0.671 9.164 1 95.62 107 ILE A CA 1
ATOM 828 C C . ILE A 1 107 ? 2.154 -0.854 10.453 1 95.62 107 ILE A C 1
ATOM 830 O O . ILE A 1 107 ? 2.324 -1.851 11.156 1 95.62 107 ILE A O 1
ATOM 834 N N . GLY A 1 108 ? 1.293 0.122 10.68 1 94.56 108 GLY A N 1
ATOM 835 C CA . GLY A 1 108 ? 0.446 0.009 11.859 1 94.56 108 GLY A CA 1
ATOM 836 C C . GLY A 1 108 ? 1.034 0.681 13.086 1 94.56 108 GLY A C 1
ATOM 837 O O . GLY A 1 108 ? 2.131 1.243 13.023 1 94.56 108 GLY A O 1
ATOM 838 N N . LEU A 1 109 ? 0.25 0.701 14.094 1 93.56 109 LEU A N 1
ATOM 839 C CA . LEU A 1 109 ? 0.612 1.306 15.375 1 93.56 109 LEU A CA 1
ATOM 840 C C . LEU A 1 109 ? 0.655 0.255 16.484 1 93.56 109 LEU A C 1
ATOM 842 O O . LEU A 1 109 ? 0.043 -0.808 16.359 1 93.56 109 LEU A O 1
ATOM 846 N N . GLY A 1 110 ? 1.451 0.603 17.547 1 88.75 110 GLY A N 1
ATOM 847 C CA . GLY A 1 110 ? 1.437 -0.247 18.719 1 88.75 110 GLY A CA 1
ATOM 848 C C . GLY A 1 110 ? 2.408 -1.408 18.625 1 88.75 110 GLY A C 1
ATOM 849 O O . GLY A 1 110 ? 3.297 -1.417 17.781 1 88.75 110 GLY A O 1
ATOM 850 N N . PRO A 1 111 ? 2.209 -2.398 19.422 1 88.81 111 PRO A N 1
ATOM 851 C CA . PRO A 1 111 ? 3.199 -3.473 19.531 1 88.81 111 PRO A CA 1
ATOM 852 C C . PRO A 1 111 ? 3.105 -4.488 18.391 1 88.81 111 PRO A C 1
ATOM 854 O O . PRO A 1 111 ? 4.066 -5.215 18.125 1 88.81 111 PRO A O 1
ATOM 857 N N . ASN A 1 112 ? 1.948 -4.562 17.812 1 88.38 112 ASN A N 1
ATOM 858 C CA . ASN A 1 112 ? 1.765 -5.57 16.766 1 88.38 112 ASN A CA 1
ATOM 859 C C . ASN A 1 112 ? 1.993 -4.988 15.383 1 88.38 112 ASN A C 1
ATOM 861 O O . ASN A 1 112 ? 1.482 -5.516 14.391 1 88.38 112 ASN A O 1
ATOM 865 N N . ARG A 1 113 ? 2.732 -3.973 15.312 1 93.94 113 ARG A N 1
ATOM 866 C CA . ARG A 1 113 ? 3.064 -3.4 14.016 1 93.94 113 ARG A CA 1
ATOM 867 C C . ARG A 1 113 ? 3.881 -4.379 13.18 1 93.94 113 ARG A C 1
ATOM 869 O O . ARG A 1 113 ? 4.543 -5.266 13.719 1 93.94 113 ARG A O 1
ATOM 876 N N . ILE A 1 114 ? 3.818 -4.234 11.898 1 95.69 114 ILE A N 1
ATOM 877 C CA . ILE A 1 114 ? 4.477 -5.16 10.984 1 95.69 114 ILE A CA 1
ATOM 878 C C . ILE A 1 114 ? 5.711 -4.496 10.375 1 95.69 114 ILE A C 1
ATOM 880 O O . ILE A 1 114 ? 5.598 -3.527 9.625 1 95.69 114 ILE A O 1
ATOM 884 N N . PRO A 1 115 ? 6.863 -4.996 10.734 1 96.75 115 PRO A N 1
ATOM 885 C CA . PRO A 1 115 ? 8.047 -4.492 10.039 1 96.75 115 PRO A CA 1
ATOM 886 C C . PRO A 1 115 ? 8.094 -4.918 8.57 1 96.75 115 PRO A C 1
ATOM 888 O O . PRO A 1 115 ? 7.637 -6.012 8.227 1 96.75 115 PRO A O 1
ATOM 891 N N . PHE A 1 116 ? 8.586 -4.035 7.742 1 96.19 116 PHE A N 1
ATOM 892 C CA . PHE A 1 116 ? 8.797 -4.391 6.344 1 96.19 116 PHE A CA 1
ATOM 893 C C . PHE A 1 116 ? 10.148 -3.883 5.855 1 96.19 116 PHE A C 1
ATOM 895 O O . PHE A 1 116 ? 10.766 -3.031 6.496 1 96.19 116 PHE A O 1
ATOM 902 N N . GLU A 1 117 ? 10.625 -4.453 4.742 1 95.62 117 GLU A N 1
ATOM 903 C CA . GLU A 1 117 ? 11.766 -3.979 3.959 1 95.62 117 GLU A CA 1
ATOM 904 C C . GLU A 1 117 ? 11.352 -3.664 2.523 1 95.62 117 GLU A C 1
ATOM 906 O O . GLU A 1 117 ? 10.531 -4.371 1.938 1 95.62 117 GLU A O 1
ATOM 911 N N . ALA A 1 118 ? 11.945 -2.65 2.057 1 95.38 118 ALA A N 1
ATOM 912 C CA . ALA A 1 118 ? 11.719 -2.289 0.66 1 95.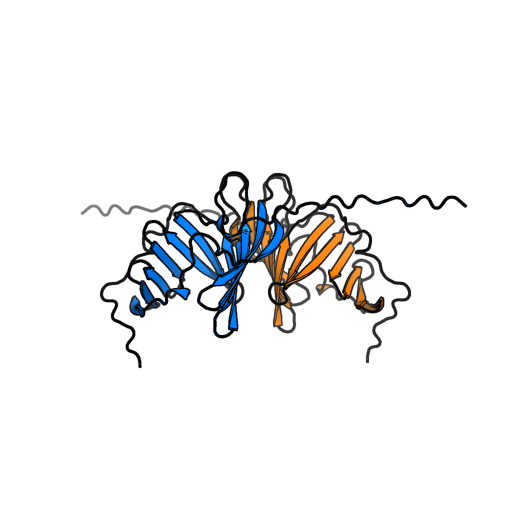38 118 ALA A CA 1
ATOM 913 C C . ALA A 1 118 ? 12.883 -2.742 -0.22 1 95.38 118 ALA A C 1
ATOM 915 O O . ALA A 1 118 ? 14.047 -2.607 0.161 1 95.38 118 ALA A O 1
ATOM 916 N N . TRP A 1 119 ? 12.516 -3.324 -1.355 1 94.25 119 TRP A N 1
ATOM 917 C CA . TRP A 1 119 ? 13.516 -3.887 -2.254 1 94.25 119 TRP A CA 1
ATOM 918 C C . TRP A 1 119 ? 13.211 -3.535 -3.705 1 94.25 119 TRP A C 1
ATOM 920 O O . TRP A 1 119 ? 12.047 -3.377 -4.078 1 94.25 119 TRP A O 1
ATOM 930 N N . GLU A 1 120 ? 14.203 -3.422 -4.438 1 94 120 GLU A N 1
ATOM 931 C CA . GLU A 1 120 ? 14.133 -3.418 -5.895 1 94 120 GLU A CA 1
ATOM 932 C C . GLU A 1 120 ? 14.75 -4.684 -6.48 1 94 120 GLU A C 1
ATOM 934 O O . GLU A 1 120 ? 15.852 -5.078 -6.09 1 94 120 GLU A O 1
ATOM 939 N N . PHE A 1 121 ? 14.055 -5.301 -7.363 1 89.88 121 PHE A N 1
ATOM 940 C CA . PHE A 1 121 ? 14.602 -6.516 -7.953 1 89.88 121 PHE A CA 1
ATOM 941 C C . PHE A 1 121 ? 14.086 -6.711 -9.375 1 89.88 121 PHE A C 1
ATOM 943 O O . PHE A 1 121 ? 13.047 -6.156 -9.742 1 89.88 121 PHE A O 1
ATOM 950 N N . PRO A 1 122 ? 14.805 -7.504 -10.133 1 87.44 122 PRO A N 1
ATOM 951 C CA . PRO A 1 122 ? 14.352 -7.801 -11.492 1 87.44 122 PRO A CA 1
ATOM 952 C C . PRO A 1 122 ? 13.102 -8.68 -11.516 1 87.44 122 PRO A C 1
ATOM 954 O O . PRO A 1 122 ? 12.969 -9.594 -10.695 1 87.44 122 PRO A O 1
ATOM 957 N N . TYR A 1 123 ? 12.211 -8.242 -12.375 1 81 123 TYR A N 1
ATOM 958 C CA . TYR A 1 123 ? 10.953 -8.969 -12.562 1 81 123 TYR A CA 1
ATOM 959 C C . TYR A 1 123 ? 10.523 -8.938 -14.023 1 81 123 TYR A C 1
ATOM 961 O O . TYR A 1 123 ? 10.344 -7.863 -14.602 1 81 123 TYR A O 1
ATOM 969 N N . SER A 1 124 ? 10.141 -10.195 -14.656 1 73.38 124 SER A N 1
ATOM 970 C CA . SER A 1 124 ? 9.57 -10.367 -15.992 1 73.38 124 SER A CA 1
ATOM 971 C C . SER A 1 124 ? 10.211 -9.406 -16.984 1 73.38 124 SER A C 1
ATOM 973 O O . SER A 1 124 ? 9.516 -8.695 -17.719 1 73.38 124 SER A O 1
ATOM 975 N N . ARG A 1 125 ? 11.555 -9.219 -17.047 1 74.69 125 ARG A N 1
ATOM 976 C CA . ARG A 1 125 ? 12.336 -8.367 -17.938 1 74.69 125 ARG A CA 1
ATOM 977 C C . ARG A 1 125 ? 12.164 -6.895 -17.578 1 74.69 125 ARG A C 1
ATOM 979 O O . ARG A 1 125 ? 12.625 -6.016 -18.312 1 74.69 125 ARG A O 1
ATOM 986 N N . GLY A 1 126 ? 11.477 -6.734 -16.5 1 86.69 126 GLY A N 1
ATOM 987 C CA . GLY A 1 126 ? 11.367 -5.406 -15.93 1 86.69 126 GLY A CA 1
ATOM 988 C C . GLY A 1 126 ? 11.898 -5.324 -14.508 1 86.69 126 GLY A C 1
ATOM 989 O O . GLY A 1 126 ? 12.914 -5.934 -14.18 1 86.69 126 GLY A O 1
ATOM 990 N N . VAL A 1 127 ? 11.219 -4.387 -13.742 1 90.75 127 VAL A N 1
ATOM 991 C CA . VAL A 1 127 ? 11.656 -4.152 -12.367 1 90.75 127 VAL A CA 1
ATOM 992 C C . VAL A 1 127 ? 10.445 -4.129 -11.438 1 90.75 127 VAL A C 1
ATOM 994 O O . VAL A 1 127 ? 9.359 -3.697 -11.828 1 90.75 127 VAL A O 1
ATOM 997 N N . ALA A 1 128 ? 10.672 -4.754 -10.336 1 91.44 128 ALA A N 1
ATOM 998 C CA . ALA A 1 128 ? 9.688 -4.625 -9.266 1 91.44 128 ALA A CA 1
ATOM 999 C C . ALA A 1 128 ? 10.273 -3.912 -8.055 1 91.44 128 ALA A C 1
ATOM 1001 O O . ALA A 1 128 ? 11.422 -4.16 -7.676 1 91.44 128 ALA A O 1
ATOM 1002 N N . LYS A 1 129 ? 9.516 -2.936 -7.598 1 91.56 129 LYS A N 1
ATOM 1003 C CA . LYS A 1 129 ? 9.805 -2.275 -6.328 1 91.56 129 LYS A CA 1
ATOM 1004 C C . LYS A 1 129 ? 8.742 -2.602 -5.281 1 91.56 129 LYS A C 1
ATOM 1006 O O . LYS A 1 129 ? 7.551 -2.375 -5.508 1 91.56 129 LYS A O 1
ATOM 1011 N N . LEU A 1 130 ? 9.211 -3.213 -4.215 1 81.38 130 LEU A N 1
ATOM 1012 C CA . LEU A 1 130 ? 8.219 -3.822 -3.338 1 81.38 130 LEU A CA 1
ATOM 1013 C C . LEU A 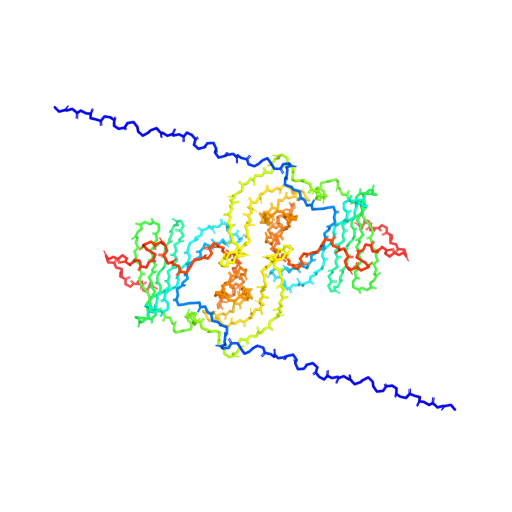1 130 ? 8.562 -3.576 -1.873 1 81.38 130 LEU A C 1
ATOM 1015 O O . LEU A 1 130 ? 9.719 -3.301 -1.541 1 81.38 130 LEU A O 1
ATOM 1019 N N . THR A 1 131 ? 7.562 -3.715 -1.122 1 88.19 131 THR A N 1
ATOM 1020 C CA . THR A 1 131 ? 7.695 -3.889 0.321 1 88.19 131 THR A CA 1
ATOM 1021 C C . THR A 1 131 ? 7.422 -5.336 0.721 1 88.19 131 THR A C 1
ATOM 1023 O O . THR A 1 131 ? 6.418 -5.918 0.307 1 88.19 131 THR A O 1
ATOM 1026 N N . TYR A 1 132 ? 8.367 -5.879 1.436 1 91.38 132 TYR A N 1
ATOM 1027 C CA . TYR A 1 132 ? 8.234 -7.219 1.996 1 91.38 132 TYR A CA 1
ATOM 1028 C C . TYR A 1 132 ? 8.133 -7.164 3.516 1 91.38 132 TYR A C 1
ATOM 1030 O O . TYR A 1 132 ? 8.961 -6.539 4.18 1 91.38 132 TYR A O 1
ATOM 1038 N N . THR A 1 133 ? 7.109 -7.84 3.926 1 95.56 133 THR A N 1
ATOM 1039 C CA . THR A 1 133 ? 6.996 -7.938 5.375 1 95.56 133 THR A CA 1
ATOM 1040 C C . THR A 1 133 ? 8.156 -8.742 5.957 1 95.56 133 THR A C 1
ATOM 1042 O O . THR A 1 133 ? 8.695 -9.633 5.293 1 95.56 133 THR A O 1
ATOM 1045 N N . ASN A 1 134 ? 8.531 -8.406 7.121 1 93.62 134 ASN A N 1
ATOM 1046 C CA . ASN A 1 134 ? 9.641 -9.055 7.812 1 93.62 134 ASN A CA 1
ATOM 1047 C C . ASN A 1 134 ? 9.32 -9.289 9.289 1 93.62 134 ASN A C 1
ATOM 1049 O O . ASN A 1 134 ? 10.117 -8.93 10.164 1 93.62 134 ASN A O 1
ATOM 1053 N N . GLN A 1 135 ? 8.156 -9.828 9.484 1 92.25 135 GLN A N 1
ATOM 1054 C CA . GLN A 1 135 ? 7.73 -10.141 10.844 1 92.25 135 GLN A CA 1
ATOM 1055 C C . GLN A 1 135 ? 8.602 -11.242 11.453 1 92.25 135 GLN A C 1
ATOM 1057 O O . GLN A 1 135 ? 8.914 -12.227 10.781 1 92.25 135 GLN A O 1
ATOM 1062 N N . PRO A 1 136 ? 8.914 -10.938 12.742 1 89.62 136 PRO A N 1
ATOM 1063 C CA . PRO A 1 136 ? 9.672 -12.008 13.391 1 89.62 136 PRO A CA 1
ATOM 1064 C C . PRO A 1 136 ? 8.93 -13.344 13.367 1 89.62 136 PRO A C 1
ATOM 1066 O O . PRO A 1 136 ? 7.727 -13.398 13.633 1 89.62 136 PRO A O 1
ATOM 1069 N N . ASP A 1 137 ? 9.602 -14.484 12.961 1 90.12 137 ASP A N 1
ATOM 1070 C CA . ASP A 1 137 ? 9.164 -15.875 13.008 1 90.12 137 ASP A CA 1
ATOM 1071 C C . ASP A 1 137 ? 8.016 -16.125 12.031 1 90.12 137 ASP A C 1
ATOM 1073 O O . ASP A 1 137 ? 7.258 -17.094 12.195 1 90.12 137 ASP A O 1
ATOM 1077 N N . GLU A 1 138 ? 7.754 -15.18 11.156 1 93.88 138 GLU A N 1
ATOM 1078 C CA . GLU A 1 138 ? 6.734 -15.359 10.125 1 93.88 138 GLU A CA 1
ATOM 1079 C C . GLU A 1 138 ? 7.355 -15.352 8.727 1 93.88 138 GLU A C 1
ATOM 1081 O O . GLU A 1 138 ? 8.328 -14.633 8.477 1 93.88 138 GLU A O 1
ATOM 1086 N N . PRO A 1 139 ? 6.754 -16.141 7.809 1 94.5 139 PRO A N 1
ATOM 1087 C CA . PRO A 1 139 ? 7.211 -16.016 6.422 1 94.5 139 PRO A CA 1
ATOM 1088 C C . PRO A 1 139 ? 7 -14.617 5.852 1 94.5 139 PRO A C 1
ATOM 1090 O O . PRO A 1 139 ? 6.109 -13.891 6.305 1 94.5 139 PRO A O 1
ATOM 1093 N N . ARG A 1 140 ? 7.785 -14.32 4.93 1 92.75 140 ARG A N 1
ATOM 1094 C CA . ARG A 1 140 ? 7.703 -13.008 4.285 1 92.75 140 ARG A CA 1
ATOM 1095 C C . ARG A 1 140 ? 6.648 -13.008 3.188 1 92.75 140 ARG A C 1
ATOM 1097 O O . ARG A 1 140 ? 6.297 -14.062 2.65 1 92.75 140 ARG A O 1
ATOM 1104 N N . GLY A 1 141 ? 6.129 -11.836 2.916 1 92.81 141 GLY A N 1
ATOM 1105 C CA . GLY A 1 141 ? 5.215 -11.609 1.805 1 92.81 141 GLY A CA 1
ATOM 1106 C C . GLY A 1 141 ? 5.191 -10.172 1.332 1 92.81 141 GLY A C 1
ATOM 1107 O O . GLY A 1 141 ? 5.613 -9.266 2.055 1 92.81 141 GLY A O 1
ATOM 1108 N N . PRO A 1 142 ? 4.762 -10.039 0.125 1 94.06 142 PRO A N 1
ATOM 1109 C CA . PRO A 1 142 ? 4.664 -8.672 -0.394 1 94.06 142 PRO A CA 1
ATOM 1110 C C . PRO A 1 142 ? 3.479 -7.906 0.19 1 94.06 142 PRO A C 1
ATOM 1112 O O . PRO A 1 142 ? 2.498 -8.516 0.625 1 94.06 142 PRO A O 1
ATOM 1115 N N . ALA A 1 143 ? 3.541 -6.609 0.291 1 94.88 143 ALA A N 1
ATOM 1116 C CA . ALA A 1 143 ? 2.43 -5.754 0.695 1 94.88 143 ALA A CA 1
ATOM 1117 C C . ALA A 1 143 ? 2.064 -4.766 -0.411 1 94.88 143 ALA A C 1
ATOM 1119 O O . ALA A 1 143 ? 1.004 -4.883 -1.028 1 94.88 143 ALA A O 1
ATOM 1120 N N . VAL A 1 144 ? 2.949 -3.875 -0.685 1 95.19 144 VAL A N 1
ATOM 1121 C CA . VAL A 1 144 ? 2.758 -2.93 -1.779 1 95.19 144 VAL A CA 1
ATOM 1122 C C . VAL A 1 144 ? 3.877 -3.094 -2.807 1 95.19 144 VAL A C 1
ATOM 1124 O O . VAL A 1 144 ? 5.059 -3.1 -2.451 1 95.19 144 VAL A O 1
ATOM 1127 N N . VAL A 1 145 ? 3.453 -3.236 -4.086 1 93.69 145 VAL A N 1
ATOM 1128 C CA . VAL A 1 145 ? 4.438 -3.488 -5.133 1 93.69 145 VAL A CA 1
ATOM 1129 C C . VAL A 1 145 ? 4.16 -2.584 -6.332 1 93.69 145 VAL A C 1
ATOM 1131 O O . VAL A 1 145 ? 3.008 -2.428 -6.746 1 93.69 145 VAL A O 1
ATOM 1134 N N . LYS A 1 146 ? 5.168 -1.992 -6.758 1 94.06 146 LYS A N 1
ATOM 1135 C CA . LYS A 1 146 ? 5.199 -1.333 -8.062 1 94.06 146 LYS A CA 1
ATOM 1136 C C . LYS A 1 146 ? 5.898 -2.203 -9.102 1 94.06 146 LYS A C 1
ATOM 1138 O O . LYS A 1 146 ? 7.098 -2.457 -9 1 94.06 146 LYS A O 1
ATOM 1143 N N . PHE A 1 147 ? 5.152 -2.615 -10.125 1 92.12 147 PHE A N 1
ATOM 1144 C CA . PHE A 1 147 ? 5.73 -3.371 -11.234 1 92.12 147 PHE A CA 1
ATOM 1145 C C . PHE A 1 147 ? 5.977 -2.469 -12.438 1 92.12 147 PHE A C 1
ATOM 1147 O O . PHE A 1 147 ? 5.117 -1.667 -12.805 1 92.12 147 PHE A O 1
ATOM 1154 N N . ILE A 1 148 ? 7.125 -2.604 -12.938 1 92.5 148 ILE A N 1
ATOM 1155 C CA . ILE A 1 148 ? 7.469 -1.972 -14.211 1 92.5 148 ILE A CA 1
ATOM 1156 C C . ILE A 1 148 ? 7.883 -3.039 -15.219 1 92.5 148 ILE A C 1
ATOM 1158 O O . ILE A 1 148 ? 8.938 -3.662 -15.078 1 92.5 148 ILE A O 1
ATOM 1162 N N . ASP A 1 149 ? 7.078 -3.193 -16.203 1 86.06 149 ASP A N 1
ATOM 1163 C CA . ASP A 1 149 ? 7.398 -4.262 -17.141 1 86.06 149 ASP A CA 1
ATOM 1164 C C . ASP A 1 149 ? 8.391 -3.783 -18.203 1 86.06 149 ASP A C 1
ATOM 1166 O O . ASP A 1 149 ? 8.898 -2.66 -18.125 1 86.06 149 ASP A O 1
ATOM 1170 N N . GLU A 1 150 ? 8.719 -4.656 -19.125 1 84.19 150 GLU A N 1
ATOM 1171 C CA . GLU A 1 150 ? 9.75 -4.387 -20.125 1 84.19 150 GLU A CA 1
ATOM 1172 C C . GLU A 1 150 ? 9.359 -3.225 -21.031 1 84.19 150 GLU A C 1
ATOM 1174 O O . GLU A 1 150 ? 10.219 -2.562 -21.609 1 84.19 150 GLU A O 1
ATOM 1179 N N . LYS A 1 151 ? 8.125 -3.012 -21.219 1 89.19 151 LYS A N 1
ATOM 1180 C CA . LYS A 1 151 ? 7.641 -1.942 -22.078 1 89.19 151 LYS A CA 1
ATOM 1181 C C . LYS A 1 151 ? 7.438 -0.648 -21.297 1 89.19 151 LYS A C 1
ATOM 1183 O O . LYS A 1 151 ? 6.988 0.356 -21.859 1 89.19 151 LYS A O 1
ATOM 1188 N N . GLY A 1 152 ? 7.656 -0.715 -20.016 1 88.44 152 GLY A N 1
ATOM 1189 C CA . GLY A 1 152 ? 7.527 0.467 -19.172 1 88.44 152 GLY A CA 1
ATOM 1190 C C . GLY A 1 152 ? 6.141 0.627 -18.578 1 88.44 152 GLY A C 1
ATOM 1191 O O . GLY A 1 152 ? 5.812 1.679 -18.031 1 88.44 152 GLY A O 1
ATOM 1192 N N . VAL A 1 153 ? 5.332 -0.347 -18.75 1 90.56 153 VAL A N 1
ATOM 1193 C CA . VAL A 1 153 ? 4.004 -0.298 -18.156 1 90.56 153 VAL A CA 1
ATOM 1194 C C . VAL A 1 153 ? 4.113 -0.474 -16.641 1 90.56 153 VAL A C 1
ATOM 1196 O O . VAL A 1 153 ? 4.766 -1.407 -16.172 1 90.56 153 VAL A O 1
ATOM 1199 N N . ILE A 1 154 ? 3.451 0.464 -15.945 1 93.12 154 ILE A N 1
ATOM 1200 C CA . ILE A 1 154 ? 3.561 0.473 -14.492 1 93.12 154 ILE A CA 1
ATOM 1201 C C . ILE A 1 154 ? 2.252 -0.01 -13.875 1 93.12 154 ILE A C 1
ATOM 1203 O O . ILE A 1 154 ? 1.168 0.395 -14.305 1 93.12 154 ILE A O 1
ATOM 1207 N N . THR A 1 155 ? 2.363 -0.926 -12.945 1 92.56 155 THR A N 1
ATOM 1208 C CA . THR A 1 155 ? 1.222 -1.387 -12.164 1 92.56 155 THR A CA 1
ATOM 1209 C C . THR A 1 155 ? 1.516 -1.289 -10.664 1 92.56 155 THR A C 1
ATOM 1211 O O . THR A 1 155 ? 2.59 -1.687 -10.211 1 92.56 155 THR A O 1
ATOM 1214 N N . TYR A 1 156 ? 0.579 -0.7 -9.938 1 94.06 156 TYR A N 1
ATOM 1215 C CA . TYR A 1 156 ? 0.646 -0.658 -8.484 1 94.06 156 TYR A CA 1
ATOM 1216 C C . TYR A 1 156 ? -0.292 -1.686 -7.863 1 94.06 156 TYR A C 1
ATOM 1218 O O . TYR A 1 156 ? -1.49 -1.697 -8.156 1 94.06 156 TYR A O 1
ATOM 1226 N N . THR A 1 157 ? 0.302 -2.488 -7.023 1 95 157 THR A N 1
ATOM 1227 C CA . THR A 1 157 ? -0.487 -3.596 -6.492 1 95 157 THR A CA 1
ATOM 1228 C C . THR A 1 157 ? -0.388 -3.648 -4.973 1 95 157 THR A C 1
ATOM 1230 O O . THR A 1 157 ? 0.689 -3.451 -4.406 1 95 157 THR A O 1
ATOM 1233 N N . PHE A 1 158 ? -1.53 -3.76 -4.355 1 96.38 158 PHE A N 1
ATOM 1234 C CA . PHE A 1 158 ? -1.61 -4.008 -2.922 1 96.38 158 PHE A CA 1
ATOM 1235 C C . PHE A 1 158 ? -1.948 -5.469 -2.645 1 96.38 158 PHE A C 1
ATOM 1237 O O . PHE A 1 158 ? -2.953 -5.984 -3.141 1 96.38 158 PHE A O 1
ATOM 1244 N N . PHE A 1 159 ? -1.08 -6.195 -1.897 1 97.06 159 PHE A N 1
ATOM 1245 C CA . PHE A 1 159 ? -1.256 -7.59 -1.513 1 97.06 159 PHE A CA 1
ATOM 1246 C C . PHE A 1 159 ? -1.797 -7.695 -0.091 1 97.06 159 PHE A C 1
ATOM 1248 O O . PHE A 1 159 ? -1.264 -7.074 0.829 1 97.06 159 PHE A O 1
ATOM 1255 N N . PHE A 1 160 ? -2.797 -8.516 0.122 1 97.31 160 PHE A N 1
ATOM 1256 C CA . PHE A 1 160 ? -3.373 -8.648 1.455 1 97.31 160 PHE A CA 1
ATOM 1257 C C . PHE A 1 160 ? -3.965 -10.039 1.656 1 97.31 160 PHE A C 1
ATOM 1259 O O . PHE A 1 160 ? -4.043 -10.828 0.712 1 97.31 160 PHE A O 1
ATOM 1266 N N . ASN A 1 161 ? -4.238 -10.352 2.799 1 97 161 ASN A N 1
ATOM 1267 C CA . ASN A 1 161 ? -4.777 -11.641 3.217 1 97 161 ASN A CA 1
ATOM 1268 C C . ASN A 1 161 ? -3.859 -12.789 2.807 1 97 161 ASN A C 1
ATOM 1270 O O . ASN A 1 161 ? -4.316 -13.781 2.227 1 97 161 ASN A O 1
ATOM 1274 N N . PRO A 1 162 ? -2.605 -12.664 3.1 1 97.19 162 PRO A N 1
ATOM 1275 C CA . PRO A 1 162 ? -1.731 -13.797 2.766 1 97.19 162 PRO A CA 1
ATOM 1276 C C . PRO A 1 162 ? -2.098 -15.07 3.523 1 97.19 162 PRO A C 1
ATOM 1278 O O . PRO A 1 162 ? -2.545 -15 4.672 1 97.19 162 PRO A O 1
ATOM 1281 N N . SER A 1 163 ? -1.936 -16.141 2.877 1 97 163 SER A N 1
ATOM 1282 C CA . SER A 1 163 ? -2.137 -17.469 3.441 1 97 163 SER A CA 1
ATOM 1283 C C . SER A 1 163 ? -1.07 -18.438 2.951 1 97 163 SER A C 1
ATOM 1285 O O . SER A 1 163 ? -0.709 -18.438 1.771 1 97 163 SER A O 1
ATOM 1287 N N . LEU A 1 164 ? -0.613 -19.25 3.848 1 96.81 164 LEU A N 1
ATOM 1288 C CA . LEU A 1 164 ? 0.382 -20.234 3.457 1 96.81 164 LEU A CA 1
ATOM 1289 C C . LEU A 1 164 ? -0.279 -21.422 2.77 1 96.81 164 LEU A C 1
ATOM 1291 O O . LEU A 1 164 ? 0.4 -22.25 2.141 1 96.81 164 LEU A O 1
ATOM 1295 N N . ASN A 1 165 ? -1.543 -21.453 2.945 1 95.94 165 ASN A N 1
ATOM 1296 C CA . ASN A 1 165 ? -2.318 -22.469 2.25 1 95.94 165 ASN A CA 1
ATOM 1297 C C . ASN A 1 165 ? -2.971 -21.922 0.987 1 95.94 165 ASN A C 1
ATOM 1299 O O . ASN A 1 165 ? -3.439 -20.781 0.973 1 95.94 165 ASN A O 1
ATOM 1303 N N . ILE A 1 166 ? -2.877 -22.734 -0.005 1 96.88 166 ILE A N 1
ATOM 1304 C CA . ILE A 1 166 ? -3.604 -22.375 -1.218 1 96.88 166 ILE A CA 1
ATOM 1305 C C . ILE A 1 166 ? -5.07 -22.766 -1.075 1 96.88 166 ILE A C 1
ATOM 1307 O O . ILE A 1 166 ? -5.41 -23.953 -1.112 1 96.88 166 ILE A O 1
ATOM 1311 N N . THR A 1 167 ? -5.855 -21.766 -0.896 1 93.81 167 THR A N 1
ATOM 1312 C CA . THR A 1 167 ? -7.25 -22.016 -0.561 1 93.81 167 THR A CA 1
ATOM 1313 C C . THR A 1 167 ? -8.133 -21.922 -1.804 1 93.81 167 THR A C 1
ATOM 1315 O O . THR A 1 167 ? -9.281 -22.359 -1.79 1 93.81 167 THR A O 1
ATOM 1318 N N . SER A 1 168 ? -7.664 -21.359 -2.875 1 92.19 168 SER A N 1
ATOM 1319 C CA . SER A 1 168 ? -8.398 -21.328 -4.137 1 92.19 168 SER A CA 1
ATOM 1320 C C . SER A 1 168 ? -8.18 -22.609 -4.93 1 92.19 168 SER A C 1
ATOM 1322 O O . SER A 1 168 ? -7.156 -22.766 -5.598 1 92.19 168 SER A O 1
ATOM 1324 N N . PRO A 1 169 ? -9.102 -23.5 -4.914 1 85.88 169 PRO A N 1
ATOM 1325 C CA . PRO A 1 169 ? -8.828 -24.844 -5.445 1 85.88 169 PRO A CA 1
ATOM 1326 C C . PRO A 1 169 ? -8.625 -24.844 -6.961 1 85.88 169 PRO A C 1
ATOM 1328 O O . PRO A 1 169 ? -7.984 -25.75 -7.5 1 85.88 169 PRO A O 1
ATOM 1331 N N . THR A 1 170 ? -9.07 -23.875 -7.684 1 91.38 170 THR A N 1
ATOM 1332 C CA . THR A 1 170 ? -8.992 -23.953 -9.133 1 91.38 170 THR A CA 1
ATOM 1333 C C . THR A 1 170 ? -7.906 -23.031 -9.672 1 91.38 170 THR A C 1
ATOM 1335 O O . THR A 1 170 ? -7.809 -22.812 -10.883 1 91.38 170 THR A O 1
ATOM 1338 N N . ILE A 1 171 ? -7.043 -22.578 -8.781 1 97 171 ILE A N 1
ATOM 1339 C CA . ILE A 1 171 ? -6.199 -21.484 -9.211 1 97 171 ILE A CA 1
ATOM 1340 C C . ILE A 1 171 ? -5.113 -22 -10.156 1 97 171 ILE A C 1
ATOM 1342 O O . ILE A 1 171 ? -4.605 -21.25 -11 1 97 171 ILE A O 1
ATOM 1346 N N . PHE A 1 172 ? -4.828 -23.266 -10.078 1 97.12 172 PHE A N 1
ATOM 1347 C CA . PHE A 1 172 ? -3.785 -23.812 -10.938 1 97.12 172 PHE A CA 1
ATOM 1348 C C . PHE A 1 172 ? -4.391 -24.672 -12.039 1 97.12 172 PHE A C 1
ATOM 1350 O O . PHE A 1 172 ? -3.662 -25.328 -12.789 1 97.12 172 PHE A O 1
ATOM 1357 N N . ASN A 1 173 ? -5.73 -24.625 -12.164 1 94.62 173 ASN A N 1
ATOM 1358 C CA . ASN A 1 173 ? -6.379 -25.438 -13.188 1 94.62 173 ASN A CA 1
ATOM 1359 C C . ASN A 1 173 ? -6.113 -24.891 -14.586 1 94.62 173 ASN A C 1
ATOM 1361 O O . ASN A 1 173 ? -6.215 -23.688 -14.82 1 94.62 173 ASN A O 1
ATOM 1365 N N . ILE A 1 174 ? -5.793 -25.766 -15.422 1 93.69 174 ILE A N 1
ATOM 1366 C CA . ILE A 1 174 ? -5.625 -25.453 -16.828 1 93.69 174 ILE A CA 1
ATOM 1367 C C . ILE A 1 174 ? -6.73 -26.125 -17.641 1 93.69 174 ILE A C 1
ATOM 1369 O O . ILE A 1 174 ? -6.84 -27.344 -17.672 1 93.69 174 ILE A O 1
ATOM 1373 N N . PRO A 1 175 ? -7.453 -25.297 -18.266 1 90.88 175 PRO A N 1
ATOM 1374 C CA . PRO A 1 175 ? -8.5 -25.891 -19.094 1 90.88 175 PRO A CA 1
ATOM 1375 C C . PRO A 1 175 ? -7.938 -26.812 -20.188 1 90.88 175 PRO A C 1
ATOM 1377 O O . PRO A 1 175 ? -6.832 -26.578 -20.672 1 90.88 175 PRO A O 1
ATOM 1380 N N . ASP A 1 176 ? -8.742 -27.781 -20.547 1 89.56 176 ASP A N 1
ATOM 1381 C CA . ASP A 1 176 ? -8.461 -28.688 -21.656 1 89.56 176 ASP A CA 1
ATOM 1382 C C . ASP A 1 176 ? -9.609 -28.688 -22.672 1 89.56 176 ASP A C 1
ATOM 1384 O O . ASP A 1 176 ? -10.742 -29.016 -22.328 1 89.56 176 ASP A O 1
ATOM 1388 N N . PRO A 1 177 ? -9.281 -28.219 -23.906 1 91.75 177 PRO A N 1
ATOM 1389 C CA . PRO A 1 177 ? -7.988 -27.938 -24.531 1 91.75 177 PRO A CA 1
ATOM 1390 C C . PRO A 1 177 ? -7.504 -26.516 -24.281 1 91.75 177 PRO A C 1
ATOM 1392 O O . PRO A 1 177 ? -8.312 -25.609 -24.031 1 91.75 177 PRO A O 1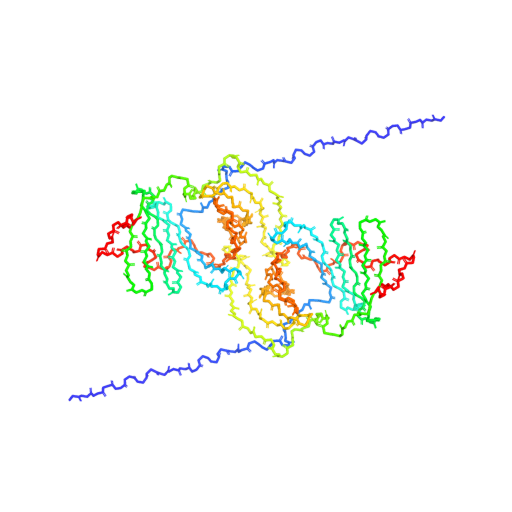
ATOM 1395 N N . CYS A 1 178 ? -6.262 -26.344 -24.281 1 96.19 178 CYS A N 1
ATOM 1396 C CA . CYS A 1 178 ? -5.625 -25.031 -24.234 1 96.19 178 CYS A CA 1
ATOM 1397 C C . CYS A 1 178 ? -4.574 -24.906 -25.328 1 96.19 178 CYS A C 1
ATOM 1399 O O . CYS A 1 178 ? -3.375 -24.969 -25.062 1 96.19 178 CYS A O 1
ATOM 1401 N N . PRO A 1 179 ? -5.008 -24.656 -26.578 1 95.31 179 PRO A N 1
ATOM 1402 C CA . PRO A 1 179 ? -4.094 -24.609 -27.719 1 95.31 179 PRO A CA 1
ATOM 1403 C C . PRO A 1 179 ? -3.119 -23.438 -27.656 1 95.31 179 PRO A C 1
ATOM 1405 O O . PRO A 1 179 ? -3.354 -22.484 -26.906 1 95.31 179 PRO A O 1
ATOM 1408 N N . PRO A 1 180 ? -1.984 -23.531 -28.375 1 94.06 180 PRO A N 1
ATOM 1409 C CA . PRO A 1 180 ? -1.037 -22.422 -28.422 1 94.06 180 PRO A CA 1
ATOM 1410 C C . PRO A 1 180 ? -1.631 -21.156 -29.047 1 94.06 180 PRO A C 1
ATOM 1412 O O . PRO A 1 180 ? -2.498 -21.266 -29.922 1 94.06 180 PRO A O 1
ATOM 1415 N N . GLU A 1 181 ? -1.23 -20.109 -28.438 1 85.44 181 GLU A N 1
ATOM 1416 C CA . GLU A 1 181 ? -1.635 -18.844 -29.031 1 85.44 181 GLU A CA 1
ATOM 1417 C C . GLU A 1 181 ? -1.15 -18.719 -30.469 1 85.44 181 GLU A C 1
ATOM 1419 O O . GLU A 1 181 ? 0.013 -19.016 -30.766 1 85.44 181 GLU A O 1
ATOM 1424 N N . THR A 1 182 ? -2.066 -18.891 -31.438 1 71.94 182 THR A N 1
ATOM 1425 C CA . THR A 1 182 ? -1.685 -18.766 -32.844 1 71.94 182 THR A CA 1
ATOM 1426 C C . THR A 1 182 ? -0.965 -17.438 -33.094 1 71.94 182 THR A C 1
ATOM 1428 O O . THR A 1 182 ? -1.445 -16.375 -32.688 1 71.94 182 THR A O 1
ATOM 1431 N N . ALA A 1 183 ? 0.385 -17.516 -33.219 1 54.69 183 ALA A N 1
ATOM 1432 C CA . ALA A 1 183 ? 1.051 -16.297 -33.656 1 54.69 183 ALA A CA 1
ATOM 1433 C C . ALA A 1 183 ? 0.263 -15.609 -34.781 1 54.69 183 ALA A C 1
ATOM 1435 O O . ALA A 1 183 ? -0.008 -16.219 -35.812 1 54.69 183 ALA A O 1
ATOM 1436 N N . LEU A 1 184 ? -0.727 -14.836 -34.5 1 39.62 184 LEU A N 1
ATOM 1437 C CA . LEU A 1 184 ? -1.116 -14.133 -35.719 1 39.62 184 LEU A CA 1
ATOM 1438 C C . LEU A 1 184 ? 0.047 -13.312 -36.281 1 39.62 184 LEU A C 1
ATOM 1440 O O . LEU A 1 184 ? 0.801 -12.711 -35.5 1 39.62 184 LEU A O 1
ATOM 1444 N N . MET B 1 1 ? -44.25 -38.656 -3.582 1 30.83 1 MET B N 1
ATOM 1445 C CA . MET B 1 1 ? -43.188 -37.781 -4.035 1 30.83 1 MET B CA 1
ATOM 1446 C C . MET B 1 1 ? -43.125 -36.531 -3.152 1 30.83 1 MET B C 1
ATOM 1448 O O . MET B 1 1 ? -43.938 -35.625 -3.264 1 30.83 1 MET B O 1
ATOM 1452 N N . PHE B 1 2 ? -42.719 -36.656 -1.848 1 37.81 2 PHE B N 1
ATOM 1453 C CA . PHE B 1 2 ? -42.656 -35.656 -0.794 1 37.81 2 PHE B CA 1
ATOM 1454 C C . PHE B 1 2 ? -41.594 -34.625 -1.097 1 37.81 2 PHE B C 1
ATOM 1456 O O . PHE B 1 2 ? -40.406 -34.969 -1.259 1 37.81 2 PHE B O 1
ATOM 1463 N N . LEU B 1 3 ? -42.062 -33.438 -1.666 1 35.28 3 LEU B N 1
ATOM 1464 C CA . LEU B 1 3 ? -41.281 -32.25 -1.916 1 35.28 3 LEU B CA 1
ATOM 1465 C C . LEU B 1 3 ? -40.75 -31.656 -0.608 1 35.28 3 LEU B C 1
ATOM 1467 O O . LEU B 1 3 ? -41.562 -31.219 0.233 1 35.28 3 LEU B O 1
ATOM 1471 N N . VAL B 1 4 ? -39.656 -32.156 -0.102 1 32.75 4 VAL B N 1
ATOM 1472 C CA . VAL B 1 4 ? -39 -31.516 1.042 1 32.75 4 VAL B CA 1
ATOM 1473 C C . VAL B 1 4 ? -38.469 -30.141 0.631 1 32.75 4 VAL B C 1
ATOM 1475 O O . VAL B 1 4 ? -37.594 -30.047 -0.233 1 32.75 4 VAL B O 1
ATOM 1478 N N . THR B 1 5 ? -39.312 -29.078 0.786 1 31.45 5 THR B N 1
ATOM 1479 C CA . THR B 1 5 ? -38.875 -27.688 0.674 1 31.45 5 THR B CA 1
ATOM 1480 C C . THR B 1 5 ? -37.875 -27.344 1.772 1 31.45 5 THR B C 1
ATOM 1482 O O . THR B 1 5 ? -38.219 -27.359 2.957 1 31.45 5 THR B O 1
ATOM 1485 N N . ILE B 1 6 ? -36.625 -27.656 1.573 1 27.8 6 ILE B N 1
ATOM 1486 C CA . ILE B 1 6 ? -35.594 -27.141 2.484 1 27.8 6 ILE B CA 1
ATOM 1487 C C . ILE B 1 6 ? -35.594 -25.609 2.432 1 27.8 6 ILE B C 1
ATOM 1489 O O . ILE B 1 6 ? -35.281 -25.016 1.396 1 27.8 6 ILE B O 1
ATOM 1493 N N . ALA B 1 7 ? -36.375 -24.984 3.301 1 28.39 7 ALA B N 1
ATOM 1494 C CA . ALA B 1 7 ? -36.312 -23.547 3.512 1 28.39 7 ALA B CA 1
ATOM 1495 C C . ALA B 1 7 ? -34.938 -23.141 4.023 1 28.39 7 ALA B C 1
ATOM 1497 O O . ALA B 1 7 ? -34.531 -23.516 5.129 1 28.39 7 ALA B O 1
ATOM 1498 N N . ILE B 1 8 ? -34 -22.891 3.193 1 24.53 8 ILE B N 1
ATOM 1499 C CA . ILE B 1 8 ? -32.781 -22.219 3.635 1 24.53 8 ILE B CA 1
ATOM 1500 C C . ILE B 1 8 ? -33.156 -20.875 4.262 1 24.53 8 ILE B C 1
ATOM 1502 O O . ILE B 1 8 ? -33.688 -19.984 3.59 1 24.53 8 ILE B O 1
ATOM 1506 N N . ALA B 1 9 ? -33.344 -20.844 5.59 1 31.23 9 ALA B N 1
ATOM 1507 C CA . ALA B 1 9 ? -33.469 -19.578 6.293 1 31.23 9 ALA B CA 1
ATOM 1508 C C . ALA B 1 9 ? -32.281 -18.656 5.957 1 31.23 9 ALA B C 1
ATOM 1510 O O . ALA B 1 9 ? -31.141 -18.953 6.32 1 31.23 9 ALA B O 1
ATOM 1511 N N . LEU B 1 10 ? -32.375 -17.875 4.973 1 28.95 10 LEU B N 1
ATOM 1512 C CA . LEU B 1 10 ? -31.484 -16.734 4.812 1 28.95 10 LEU B CA 1
ATOM 1513 C C . LEU B 1 10 ? -31.469 -15.867 6.066 1 28.95 10 LEU B C 1
ATOM 1515 O O . LEU B 1 10 ? -32.438 -15.164 6.344 1 28.95 10 LEU B O 1
ATOM 1519 N N . LEU B 1 11 ? -30.922 -16.328 7.145 1 34.72 11 LEU B N 1
ATOM 1520 C CA . LEU B 1 11 ? -30.781 -15.312 8.18 1 34.72 11 LEU B CA 1
ATOM 1521 C C . LEU B 1 11 ? -30.156 -14.047 7.613 1 34.72 11 LEU B C 1
ATOM 1523 O O . LEU B 1 11 ? -29.109 -14.109 6.941 1 34.72 11 LEU B O 1
ATOM 1527 N N . PRO B 1 12 ? -30.906 -12.984 7.551 1 37.41 12 PRO B N 1
ATOM 1528 C CA . PRO B 1 12 ? -30.203 -11.75 7.184 1 37.41 12 PRO B CA 1
ATOM 1529 C C . PRO B 1 12 ? -28.938 -11.516 8 1 37.41 12 PRO B C 1
ATOM 1531 O O . PRO B 1 12 ? -29.016 -11.375 9.227 1 37.41 12 PRO B O 1
ATOM 1534 N N . PHE B 1 13 ? -27.797 -12.109 7.707 1 36.22 13 PHE B N 1
ATOM 1535 C CA . PHE B 1 13 ? -26.594 -11.516 8.289 1 36.22 13 PHE B CA 1
ATOM 1536 C C . PHE B 1 13 ? -26.688 -9.992 8.273 1 36.22 13 PHE B C 1
ATOM 1538 O O . PHE B 1 13 ? -26.625 -9.367 7.211 1 36.22 13 PHE B O 1
ATOM 1545 N N . VAL B 1 14 ? -27.312 -9.383 9.172 1 38.03 14 VAL B N 1
ATOM 1546 C CA . VAL B 1 14 ? -27.109 -7.945 9.352 1 38.03 14 VAL B CA 1
ATOM 1547 C C . VAL B 1 14 ? -25.625 -7.617 9.281 1 38.03 14 VAL B C 1
ATOM 1549 O O . VAL B 1 14 ? -24.859 -8 10.172 1 38.03 14 VAL B O 1
ATOM 1552 N N . VAL B 1 15 ? -25.016 -7.633 8.156 1 48.09 15 VAL B N 1
ATOM 1553 C CA . VAL B 1 15 ? -23.688 -7.027 8.062 1 48.09 15 VAL B CA 1
ATOM 1554 C C . VAL B 1 15 ? -23.656 -5.723 8.859 1 48.09 15 VAL B C 1
ATOM 1556 O O . VAL B 1 15 ? -24.375 -4.773 8.531 1 48.09 15 VAL B O 1
ATOM 1559 N N . CYS B 1 16 ? -23.641 -5.695 10.125 1 50.81 16 CYS B N 1
ATOM 1560 C CA . CYS B 1 16 ? -23.469 -4.473 10.898 1 50.81 16 CYS B CA 1
ATOM 1561 C C . CYS B 1 16 ? -22.578 -3.479 10.164 1 50.81 16 CYS B C 1
ATOM 1563 O O . CYS B 1 16 ? -21.375 -3.707 10 1 50.81 16 CYS B O 1
ATOM 1565 N N . GLU B 1 17 ? -23.156 -2.697 9.234 1 68.12 17 GLU B N 1
ATOM 1566 C CA . GLU B 1 17 ? -22.531 -1.644 8.445 1 68.12 17 GLU B CA 1
ATOM 1567 C C . GLU B 1 17 ? -21.781 -0.655 9.328 1 68.12 17 GLU B C 1
ATOM 1569 O O . GLU B 1 17 ? -22.344 -0.123 10.289 1 68.12 17 GLU B O 1
ATOM 1574 N N . THR B 1 18 ? -20.531 -0.709 9.594 1 81.94 18 THR B N 1
ATOM 1575 C CA . THR B 1 18 ? -19.719 0.235 10.352 1 81.94 18 THR B CA 1
ATOM 1576 C C . THR B 1 18 ? -20.094 1.673 10.008 1 81.94 18 THR B C 1
ATOM 1578 O O . THR B 1 18 ? -20.172 2.035 8.828 1 81.94 18 THR B O 1
ATOM 1581 N N . ASP B 1 19 ? -20.609 2.385 11 1 91.25 19 ASP B N 1
ATOM 1582 C CA . ASP B 1 19 ? -20.859 3.814 10.859 1 91.25 19 ASP B CA 1
ATOM 1583 C C . ASP B 1 19 ? -19.578 4.566 10.508 1 91.25 19 ASP B C 1
ATOM 1585 O O . ASP B 1 19 ? -18.641 4.637 11.312 1 91.25 19 ASP B O 1
ATOM 1589 N N . PRO B 1 20 ? -19.562 5.184 9.352 1 92.5 20 PRO B N 1
ATOM 1590 C CA . PRO B 1 20 ? -18.328 5.852 8.938 1 92.5 20 PRO B CA 1
ATOM 1591 C C . PRO B 1 20 ? -17.906 6.957 9.898 1 92.5 20 PRO B C 1
ATOM 1593 O O . PRO B 1 20 ? -16.703 7.223 10.047 1 92.5 20 PRO B O 1
ATOM 1596 N N . THR B 1 21 ? -18.797 7.668 10.539 1 93.62 21 THR B N 1
ATOM 1597 C CA . THR B 1 21 ? -18.484 8.812 11.391 1 93.62 21 THR B CA 1
ATOM 1598 C C . THR B 1 21 ? -17.766 8.359 12.656 1 93.62 21 THR B C 1
ATOM 1600 O O . THR B 1 21 ? -17.266 9.188 13.43 1 93.62 21 THR B O 1
ATOM 1603 N N . LYS B 1 22 ? -17.641 7.055 12.812 1 92.25 22 LYS B N 1
ATOM 1604 C CA . LYS B 1 22 ? -16.922 6.508 13.961 1 92.25 22 LYS B CA 1
ATOM 1605 C C . LYS B 1 22 ? -15.5 6.086 13.57 1 92.25 22 LYS B C 1
ATOM 1607 O O . LYS B 1 22 ? -14.727 5.637 14.414 1 92.25 22 LYS B O 1
ATOM 1612 N N . VAL B 1 23 ? -15.195 6.227 12.336 1 93.62 23 VAL B N 1
ATOM 1613 C CA . VAL B 1 23 ? -13.836 5.98 11.852 1 93.62 23 VAL B CA 1
ATOM 1614 C C . VAL B 1 23 ? -13.039 7.277 11.875 1 93.62 23 VAL B C 1
ATOM 1616 O O . VAL B 1 23 ? -13.211 8.141 11.016 1 93.62 23 VAL B O 1
ATOM 1619 N N . CYS B 1 24 ? -12.133 7.348 12.883 1 94.25 24 CYS B N 1
ATOM 1620 C CA . CYS B 1 24 ? -11.453 8.609 13.148 1 94.25 24 CYS B CA 1
ATOM 1621 C C . CYS B 1 24 ? -9.945 8.406 13.242 1 94.25 24 CYS B C 1
ATOM 1623 O O . CYS B 1 24 ? -9.484 7.363 13.711 1 94.25 24 CYS B O 1
ATOM 1625 N N . LEU B 1 25 ? -9.242 9.414 12.805 1 94.38 25 LEU B N 1
ATOM 1626 C CA . LEU B 1 25 ? -7.828 9.5 13.133 1 94.38 25 LEU B CA 1
ATOM 1627 C C . LEU B 1 25 ? -7.629 9.977 14.57 1 94.38 25 LEU B C 1
ATOM 1629 O O . LEU B 1 25 ? -8.523 10.594 15.156 1 94.38 25 LEU B O 1
ATOM 1633 N N . PRO B 1 26 ? -6.508 9.578 15.148 1 96.31 26 PRO B N 1
ATOM 1634 C CA . PRO B 1 26 ? -6.23 10.117 16.484 1 96.31 26 PRO B CA 1
ATOM 1635 C C . PRO B 1 26 ? -5.988 11.625 16.469 1 96.31 26 PRO B C 1
ATOM 1637 O O . PRO B 1 26 ? -5.879 12.227 15.406 1 96.31 26 PRO B O 1
ATOM 1640 N N . ASP B 1 27 ? -5.902 12.227 17.641 1 96.88 27 ASP B N 1
ATOM 1641 C CA . ASP B 1 27 ? -5.773 13.672 17.781 1 96.88 27 ASP B CA 1
ATOM 1642 C C . ASP B 1 27 ? -4.488 14.172 17.125 1 96.88 27 ASP B C 1
ATOM 1644 O O . ASP B 1 27 ? -4.434 15.305 16.641 1 96.88 27 ASP B O 1
ATOM 1648 N N . THR B 1 28 ? -3.463 13.391 17.281 1 96.81 28 THR B N 1
ATOM 1649 C CA . THR B 1 28 ? -2.195 13.672 16.625 1 96.81 28 THR B CA 1
ATOM 1650 C C . THR B 1 28 ? -1.651 12.422 15.945 1 96.81 28 THR B C 1
ATOM 1652 O O . THR B 1 28 ? -1.768 11.312 16.484 1 96.81 28 THR B O 1
ATOM 1655 N N . ILE B 1 29 ? -1.084 12.656 14.82 1 96.44 29 ILE B N 1
ATOM 1656 C CA . ILE B 1 29 ? -0.458 11.531 14.125 1 96.44 29 ILE B CA 1
ATOM 1657 C C . ILE B 1 29 ? 0.584 12.047 13.141 1 96.44 29 ILE B C 1
ATOM 1659 O O . ILE B 1 29 ? 0.403 13.109 12.531 1 96.44 29 ILE B O 1
ATOM 1663 N N . GLN B 1 30 ? 1.639 11.383 13.039 1 97.88 30 GLN B N 1
ATOM 1664 C CA . GLN B 1 30 ? 2.691 11.602 12.055 1 97.88 30 GLN B CA 1
ATOM 1665 C C . GLN B 1 30 ? 3.02 10.312 11.312 1 97.88 30 GLN B C 1
ATOM 1667 O O . GLN B 1 30 ? 3.016 9.227 11.898 1 97.88 30 GLN B O 1
ATOM 1672 N N . PHE B 1 31 ? 3.287 10.367 10 1 97 31 PHE B N 1
ATOM 1673 C CA . PHE B 1 31 ? 3.701 9.227 9.195 1 97 31 PHE B CA 1
ATOM 1674 C C . PHE B 1 31 ? 4.754 9.633 8.172 1 97 31 PHE B C 1
ATOM 1676 O O . PHE B 1 31 ? 4.879 10.812 7.84 1 97 31 PHE B O 1
ATOM 1683 N N . ASN B 1 32 ? 5.512 8.633 7.82 1 97.19 32 ASN B N 1
ATOM 1684 C CA . ASN B 1 32 ? 6.219 8.742 6.551 1 97.19 32 ASN B CA 1
ATOM 1685 C C . ASN B 1 32 ? 5.309 8.406 5.371 1 97.19 32 ASN B C 1
ATOM 1687 O O . ASN B 1 32 ? 4.391 7.598 5.504 1 97.19 32 ASN B O 1
ATOM 1691 N N . VAL B 1 33 ? 5.559 9.078 4.301 1 96.44 33 VAL B N 1
ATOM 1692 C CA . VAL B 1 33 ? 4.746 8.859 3.109 1 96.44 33 VAL B CA 1
ATOM 1693 C C . VAL B 1 33 ? 5.652 8.555 1.918 1 96.44 33 VAL B C 1
ATOM 1695 O O . VAL B 1 33 ? 6.723 9.148 1.775 1 96.44 33 VAL B O 1
ATOM 1698 N N . LEU B 1 34 ? 5.281 7.555 1.206 1 95.81 34 LEU B N 1
ATOM 1699 C CA . LEU B 1 34 ? 5.926 7.23 -0.06 1 95.81 34 LEU B CA 1
ATOM 1700 C C . LEU B 1 34 ? 4.965 7.422 -1.229 1 95.81 34 LEU B C 1
ATOM 1702 O O . LEU B 1 34 ? 3.91 6.785 -1.279 1 95.81 34 LEU B O 1
ATOM 1706 N N . ASN B 1 35 ? 5.281 8.375 -2.064 1 94.31 35 ASN B N 1
ATOM 1707 C CA . ASN B 1 35 ? 4.594 8.453 -3.352 1 94.31 35 ASN B CA 1
ATOM 1708 C C . ASN B 1 35 ? 5.02 7.32 -4.281 1 94.31 35 ASN B C 1
ATOM 1710 O O . ASN B 1 35 ? 6.18 7.25 -4.691 1 94.31 35 ASN B O 1
ATOM 1714 N N . LEU B 1 36 ? 4.074 6.496 -4.684 1 93.06 36 LEU B N 1
ATOM 1715 C CA . LEU B 1 36 ? 4.445 5.281 -5.402 1 93.06 36 LEU B CA 1
ATOM 1716 C C . LEU B 1 36 ? 4.883 5.605 -6.828 1 93.06 36 LEU B C 1
ATOM 1718 O O . LEU B 1 36 ? 5.684 4.879 -7.414 1 93.06 36 LEU B O 1
ATOM 1722 N N . ALA B 1 37 ? 4.367 6.672 -7.359 1 91.25 37 ALA B N 1
ATOM 1723 C CA . ALA B 1 37 ? 4.719 7.039 -8.727 1 91.25 37 ALA B CA 1
ATOM 1724 C C . ALA B 1 37 ? 6.098 7.691 -8.781 1 91.25 37 ALA B C 1
ATOM 1726 O O . ALA B 1 37 ? 6.949 7.289 -9.578 1 91.25 37 ALA B O 1
ATOM 1727 N N . THR B 1 38 ? 6.355 8.586 -7.887 1 89.94 38 THR B N 1
ATOM 1728 C CA . THR B 1 38 ? 7.586 9.367 -7.945 1 89.94 38 THR B CA 1
ATOM 1729 C C . THR B 1 38 ? 8.648 8.766 -7.031 1 89.94 38 THR B C 1
ATOM 1731 O O . THR B 1 38 ? 9.828 9.102 -7.133 1 89.94 38 THR B O 1
ATOM 1734 N N . GLU B 1 39 ? 8.203 7.926 -6.082 1 90.56 39 GLU B N 1
ATOM 1735 C CA . GLU B 1 39 ? 9.062 7.277 -5.098 1 90.56 39 GLU B CA 1
ATOM 1736 C C . GLU B 1 39 ? 9.656 8.289 -4.125 1 90.56 39 GLU B C 1
ATOM 1738 O O . GLU B 1 39 ? 10.695 8.039 -3.518 1 90.56 39 GLU B O 1
ATOM 1743 N N . GLU B 1 40 ? 9.055 9.406 -4.07 1 92.56 40 GLU B N 1
ATOM 1744 C CA . GLU B 1 40 ? 9.469 10.406 -3.092 1 92.56 40 GLU B CA 1
ATOM 1745 C C . GLU B 1 40 ? 8.961 10.055 -1.695 1 92.56 40 GLU B C 1
ATOM 1747 O O . GLU B 1 40 ? 7.816 9.625 -1.536 1 92.56 40 GLU B O 1
ATOM 1752 N N . ILE B 1 41 ? 9.867 10.195 -0.79 1 94.88 41 ILE B N 1
ATOM 1753 C CA . ILE B 1 41 ? 9.492 9.961 0.602 1 94.88 41 ILE B CA 1
ATOM 1754 C C . ILE B 1 41 ? 9.336 11.297 1.326 1 94.88 41 ILE B C 1
ATOM 1756 O O . ILE B 1 41 ? 10.148 12.203 1.144 1 94.88 41 ILE B O 1
ATOM 1760 N N . GLY B 1 42 ? 8.305 11.438 2.053 1 96.44 42 GLY B N 1
ATOM 1761 C CA . GLY B 1 42 ? 8.062 12.609 2.885 1 96.44 42 GLY B CA 1
ATOM 1762 C C . GLY B 1 42 ? 7.516 12.266 4.254 1 96.44 42 GLY B C 1
ATOM 1763 O O . GLY B 1 42 ? 7.551 11.102 4.672 1 96.44 42 GLY B O 1
ATOM 1764 N N . VAL B 1 43 ? 7.223 13.328 4.988 1 97.81 43 VAL B N 1
ATOM 1765 C CA . VAL B 1 43 ? 6.59 13.203 6.297 1 97.81 43 VAL B CA 1
ATOM 1766 C C . VAL B 1 43 ? 5.289 14 6.316 1 97.81 43 VAL B C 1
ATOM 1768 O O . VAL B 1 43 ? 5.234 15.133 5.824 1 97.81 43 VAL B O 1
ATOM 1771 N N . TRP B 1 44 ? 4.246 13.391 6.789 1 96.88 44 TRP B N 1
ATOM 1772 C CA . TRP B 1 44 ? 2.971 14.047 7.047 1 96.88 44 TRP B CA 1
ATOM 1773 C C . TRP B 1 44 ? 2.635 14.031 8.531 1 96.88 44 TRP B C 1
ATOM 1775 O O . TRP B 1 44 ? 2.898 13.047 9.227 1 96.88 44 TRP B O 1
ATOM 1785 N N . ALA B 1 45 ? 2.088 15.117 8.984 1 97.25 45 ALA B N 1
ATOM 1786 C CA . ALA B 1 45 ? 1.621 15.172 10.367 1 97.25 45 ALA B CA 1
ATOM 1787 C C . ALA B 1 45 ? 0.322 15.961 10.477 1 97.25 45 ALA B C 1
ATOM 1789 O O . ALA B 1 45 ? 0.113 16.938 9.742 1 97.25 45 ALA B O 1
ATOM 1790 N N . ILE B 1 46 ? -0.502 15.539 11.383 1 96 46 ILE B N 1
ATOM 1791 C CA . ILE B 1 46 ? -1.754 16.234 11.68 1 96 46 ILE B CA 1
ATOM 1792 C C . ILE B 1 46 ? -1.896 16.406 13.188 1 96 46 ILE B C 1
ATOM 1794 O O . ILE B 1 46 ? -1.676 15.477 13.961 1 96 46 ILE B O 1
ATOM 1798 N N . ASP B 1 47 ? -2.17 17.547 13.609 1 96.56 47 ASP B N 1
ATOM 1799 C CA . ASP B 1 47 ? -2.57 17.891 14.977 1 96.56 47 ASP B CA 1
ATOM 1800 C C . ASP B 1 47 ? -3.973 18.484 15 1 96.56 47 ASP B C 1
ATOM 1802 O O . ASP B 1 47 ? -4.141 19.688 14.773 1 96.56 47 ASP B O 1
ATOM 1806 N N . PHE B 1 48 ? -4.945 17.656 15.289 1 95.12 48 PHE B N 1
ATOM 1807 C CA . PHE B 1 48 ? -6.328 18.109 15.234 1 95.12 48 PHE B CA 1
ATOM 1808 C C . PHE B 1 48 ? -6.633 19.078 16.375 1 95.12 48 PHE B C 1
ATOM 1810 O O . PHE B 1 48 ? -7.523 19.922 16.266 1 95.12 48 PHE B O 1
ATOM 1817 N N . ASN B 1 49 ? -5.922 18.906 17.484 1 95.62 49 ASN B N 1
ATOM 1818 C CA . AS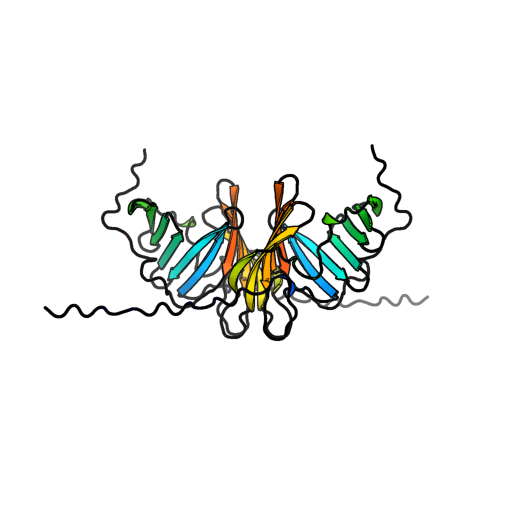N B 1 49 ? -6.102 19.859 18.578 1 95.62 49 ASN B CA 1
ATOM 1819 C C . ASN B 1 49 ? -5.699 21.281 18.156 1 95.62 49 ASN B C 1
ATOM 1821 O O . ASN B 1 49 ? -6.383 22.25 18.484 1 95.62 49 ASN B O 1
ATOM 1825 N N . LYS B 1 50 ? -4.629 21.328 17.438 1 94.69 50 LYS B N 1
ATOM 1826 C CA . LYS B 1 50 ? -4.129 22.625 16.969 1 94.69 50 LYS B CA 1
ATOM 1827 C C . LYS B 1 50 ? -4.727 22.984 15.617 1 94.69 50 LYS B C 1
ATOM 1829 O O . LYS B 1 50 ? -4.531 24.094 15.125 1 94.69 50 LYS B O 1
ATOM 1834 N N . GLN B 1 51 ? -5.355 22.016 14.961 1 93.75 51 GLN B N 1
ATOM 1835 C CA . GLN B 1 51 ? -5.949 22.188 13.641 1 93.75 51 GLN B CA 1
ATOM 1836 C C . GLN B 1 51 ? -4.891 22.531 12.602 1 93.75 51 GLN B C 1
ATOM 1838 O O . GLN B 1 51 ? -5.059 23.469 11.828 1 93.75 51 GLN B O 1
ATOM 1843 N N . LEU B 1 52 ? -3.801 21.781 12.625 1 95.25 52 LEU B N 1
ATOM 1844 C CA . LEU B 1 52 ? -2.676 21.969 11.719 1 95.25 52 LEU B CA 1
ATOM 1845 C C . LEU B 1 52 ? -2.371 20.672 10.969 1 95.25 52 LEU B C 1
ATOM 1847 O O . LEU B 1 52 ? -2.396 19.578 11.562 1 95.25 52 LEU B O 1
ATOM 1851 N N . TYR B 1 53 ? -2.164 20.797 9.719 1 95.19 53 TYR B N 1
ATOM 1852 C CA . TYR B 1 53 ? -1.631 19.75 8.852 1 95.19 53 TYR B CA 1
ATOM 1853 C C . TYR B 1 53 ? -0.29 20.156 8.258 1 95.19 53 TYR B C 1
ATOM 1855 O O . TYR B 1 53 ? -0.144 21.281 7.762 1 95.19 53 TYR B O 1
ATOM 1863 N N . GLY B 1 54 ? 0.671 19.359 8.414 1 96.38 54 GLY B N 1
ATOM 1864 C CA . GLY B 1 54 ? 1.984 19.656 7.867 1 96.38 54 GLY B CA 1
ATOM 1865 C C . GLY B 1 54 ? 2.539 18.547 6.996 1 96.38 54 GLY B C 1
ATOM 1866 O O . GLY B 1 54 ? 2.318 17.359 7.277 1 96.38 54 GLY B O 1
ATOM 1867 N N . GLN B 1 55 ? 3.254 18.875 5.973 1 96.25 55 GLN B N 1
ATOM 1868 C CA . GLN B 1 55 ? 3.971 17.953 5.102 1 96.25 55 GLN B CA 1
ATOM 1869 C C . GLN B 1 55 ? 5.391 18.438 4.828 1 96.25 55 GLN B C 1
ATOM 1871 O O . GLN B 1 55 ? 5.605 19.625 4.582 1 96.25 55 GLN B O 1
ATOM 1876 N N . ILE B 1 56 ? 6.273 17.562 4.891 1 96.44 56 ILE B N 1
ATOM 1877 C CA . ILE B 1 56 ? 7.652 17.859 4.516 1 96.44 56 ILE B CA 1
ATOM 1878 C C . ILE B 1 56 ? 8.109 16.859 3.441 1 96.44 56 ILE B C 1
ATOM 1880 O O . ILE B 1 56 ? 7.996 15.648 3.617 1 96.44 56 ILE B O 1
ATOM 1884 N N . PHE B 1 57 ? 8.547 17.359 2.361 1 94.81 57 PHE B N 1
ATOM 1885 C CA . PHE B 1 57 ? 9.227 16.625 1.298 1 94.81 57 PHE B CA 1
ATOM 1886 C C . PHE B 1 57 ? 10.641 17.156 1.092 1 94.81 57 PHE B C 1
ATOM 1888 O O . PHE B 1 57 ? 11.016 18.188 1.658 1 94.81 57 PHE B O 1
ATOM 1895 N N . PRO B 1 58 ? 11.484 16.391 0.333 1 90.81 58 PRO B N 1
ATOM 1896 C CA . PRO B 1 58 ? 12.875 16.828 0.182 1 90.81 58 PRO B CA 1
ATOM 1897 C C . PRO B 1 58 ? 12.992 18.266 -0.348 1 90.81 58 PRO B C 1
ATOM 1899 O O . PRO B 1 58 ? 13.875 19.016 0.074 1 90.81 58 PRO B O 1
ATOM 1902 N N . ASN B 1 59 ? 12.047 18.75 -1.205 1 90.81 59 ASN B N 1
ATOM 1903 C CA . ASN B 1 59 ? 12.25 20.031 -1.856 1 90.81 59 ASN B CA 1
ATOM 1904 C C . ASN B 1 59 ? 11.109 21 -1.557 1 90.81 59 ASN B C 1
ATOM 1906 O O . ASN B 1 59 ? 10.977 22.031 -2.217 1 90.81 59 ASN B O 1
ATOM 1910 N N . GLN B 1 60 ? 10.305 20.656 -0.638 1 94.62 60 GLN B N 1
ATOM 1911 C CA . GLN B 1 60 ? 9.188 21.547 -0.338 1 94.62 60 GLN B CA 1
ATOM 1912 C C . GLN B 1 60 ? 8.484 21.141 0.948 1 94.62 60 GLN B C 1
ATOM 1914 O O . GLN B 1 60 ? 8.609 19.984 1.393 1 94.62 60 GLN B O 1
ATOM 1919 N N . SER B 1 61 ? 7.809 22.078 1.537 1 96.25 61 SER B N 1
ATOM 1920 C CA . SER B 1 61 ? 6.961 21.797 2.691 1 96.25 61 SER B CA 1
ATOM 1921 C C . SER B 1 61 ? 5.641 22.547 2.607 1 96.25 61 SER B C 1
ATOM 1923 O O . SER B 1 61 ? 5.559 23.594 1.953 1 96.25 61 SER B O 1
ATOM 1925 N N . PHE B 1 62 ? 4.652 22.031 3.26 1 95.69 62 PHE B N 1
ATOM 1926 C CA . PHE B 1 62 ? 3.305 22.594 3.293 1 95.69 62 PHE B CA 1
ATOM 1927 C C . PHE B 1 62 ? 2.766 22.609 4.719 1 95.69 62 PHE B C 1
ATOM 1929 O O . PHE B 1 62 ? 2.977 21.672 5.484 1 95.69 62 PHE B O 1
ATOM 1936 N N . VAL B 1 63 ? 2.113 23.688 4.996 1 96.38 63 VAL B N 1
ATOM 1937 C CA . VAL B 1 63 ? 1.358 23.766 6.242 1 96.38 63 VAL B CA 1
ATOM 1938 C C . VAL B 1 63 ? -0.06 24.25 5.957 1 96.38 63 VAL B C 1
ATOM 1940 O O . VAL B 1 63 ? -0.252 25.266 5.289 1 96.38 63 VAL B O 1
ATOM 1943 N N . HIS B 1 64 ? -1.044 23.5 6.395 1 94.44 64 HIS B N 1
ATOM 1944 C CA . HIS B 1 64 ? -2.43 23.953 6.414 1 94.44 64 HIS B CA 1
ATOM 1945 C C . HIS B 1 64 ? -2.869 24.328 7.824 1 94.44 64 HIS B C 1
ATOM 1947 O O . HIS B 1 64 ? -2.885 23.484 8.719 1 94.44 64 HIS B O 1
ATOM 1953 N N . ASP B 1 65 ? -3.168 25.531 7.973 1 94.62 65 ASP B N 1
ATOM 1954 C CA . ASP B 1 65 ? -3.775 26.047 9.195 1 94.62 65 ASP B CA 1
ATOM 1955 C C . ASP B 1 65 ? -5.297 26.094 9.07 1 94.62 65 ASP B C 1
ATOM 1957 O O . ASP B 1 65 ? -5.84 27.047 8.508 1 94.62 65 ASP B O 1
ATOM 1961 N N . LEU B 1 66 ? -5.879 25.125 9.656 1 90.19 66 LEU B N 1
ATOM 1962 C CA . LEU B 1 66 ? -7.32 24.984 9.484 1 90.19 66 LEU B CA 1
ATOM 1963 C C . LEU B 1 66 ? -8.07 26.062 10.266 1 90.19 66 LEU B C 1
ATOM 1965 O O . LEU B 1 66 ? -9.141 26.5 9.852 1 90.19 66 LEU B O 1
ATOM 1969 N N . LYS B 1 67 ? -7.508 26.438 11.344 1 90.06 67 LYS B N 1
ATOM 1970 C CA . LYS B 1 67 ? -8.117 27.484 12.148 1 90.06 67 LYS B CA 1
ATOM 1971 C C . LYS B 1 67 ? -8.109 28.812 11.398 1 90.06 67 LYS B C 1
ATOM 1973 O O . LYS B 1 67 ? -9.117 29.531 11.367 1 90.06 67 LYS B O 1
ATOM 1978 N N . ALA B 1 68 ? -7.023 29.094 10.742 1 91.44 68 ALA B N 1
ATOM 1979 C CA . ALA B 1 68 ? -6.867 30.359 10.023 1 91.44 68 ALA B CA 1
ATOM 1980 C C . ALA B 1 68 ? -7.391 30.25 8.594 1 91.44 68 ALA B C 1
ATOM 1982 O O . ALA B 1 68 ? -7.43 31.234 7.859 1 91.44 68 ALA B O 1
ATOM 1983 N N . ALA B 1 69 ? -7.703 29.031 8.164 1 90.88 69 ALA B N 1
ATOM 1984 C CA . ALA B 1 69 ? -8.117 28.766 6.785 1 90.88 69 ALA B CA 1
ATOM 1985 C C . ALA B 1 69 ? -7.047 29.203 5.793 1 90.88 69 ALA B C 1
ATOM 1987 O O . ALA B 1 69 ? -7.348 29.875 4.805 1 90.88 69 ALA B O 1
ATOM 1988 N N . LYS B 1 70 ? -5.816 28.875 6.098 1 93.25 70 LYS B N 1
ATOM 1989 C CA . LYS B 1 70 ? -4.691 29.281 5.258 1 93.25 70 LYS B CA 1
ATOM 1990 C C . LYS B 1 70 ? -3.789 28.094 4.941 1 93.25 70 LYS B C 1
ATOM 1992 O O . LYS B 1 70 ? -3.58 27.219 5.789 1 93.25 70 LYS B O 1
ATOM 1997 N N . ALA B 1 71 ? -3.293 28.125 3.789 1 94.44 71 ALA B N 1
ATOM 1998 C CA . ALA B 1 71 ? -2.273 27.188 3.338 1 94.44 71 ALA B CA 1
ATOM 1999 C C . ALA B 1 71 ? -0.943 27.891 3.088 1 94.44 71 ALA B C 1
ATOM 2001 O O . ALA B 1 71 ? -0.915 29 2.561 1 94.44 71 ALA B O 1
ATOM 2002 N N . TYR B 1 72 ? 0.13 27.312 3.459 1 96.31 72 TYR B N 1
ATOM 2003 C CA . TYR B 1 72 ? 1.482 27.828 3.273 1 96.31 72 TYR B CA 1
ATOM 2004 C C . TYR B 1 72 ? 2.348 26.828 2.514 1 96.31 72 TYR B C 1
ATOM 2006 O O . TYR B 1 72 ? 2.342 25.641 2.82 1 96.31 72 TYR B O 1
ATOM 2014 N N . ASN B 1 73 ? 3.004 27.312 1.547 1 96.56 73 ASN B N 1
ATOM 2015 C CA . ASN B 1 73 ? 3.934 26.5 0.76 1 96.56 73 ASN B CA 1
ATOM 2016 C C . ASN B 1 73 ? 5.344 27.094 0.785 1 96.56 73 ASN B C 1
ATOM 2018 O O . ASN B 1 73 ? 5.531 28.281 0.514 1 96.56 73 ASN B O 1
ATOM 2022 N N . THR B 1 74 ? 6.273 26.312 1.17 1 96.44 74 THR B N 1
ATOM 2023 C CA . THR B 1 74 ? 7.68 26.688 1.133 1 96.44 74 THR B CA 1
ATOM 2024 C C . THR B 1 74 ? 8.445 25.859 0.104 1 96.44 74 THR B C 1
ATOM 2026 O O . THR B 1 74 ? 8.43 24.625 0.159 1 96.44 74 THR B O 1
ATOM 2029 N N . ASP B 1 75 ? 9.094 26.5 -0.756 1 94.62 75 ASP B N 1
ATOM 2030 C CA . ASP B 1 75 ? 9.781 25.781 -1.828 1 94.62 75 ASP B CA 1
ATOM 2031 C C . ASP B 1 75 ? 11.211 25.438 -1.432 1 94.62 75 ASP B C 1
ATOM 2033 O O . ASP B 1 75 ? 11.617 25.656 -0.288 1 94.62 75 ASP B O 1
ATOM 2037 N N . ALA B 1 76 ? 11.945 24.844 -2.354 1 91.62 76 ALA B N 1
ATOM 2038 C CA . ALA B 1 76 ? 13.281 24.328 -2.102 1 91.62 76 ALA B CA 1
ATOM 2039 C C . ALA B 1 76 ? 14.25 25.438 -1.722 1 91.62 76 ALA B C 1
ATOM 2041 O O . ALA B 1 76 ? 15.227 25.219 -1.003 1 91.62 76 ALA B O 1
ATOM 2042 N N . SER B 1 77 ? 13.969 26.656 -2.164 1 92.44 77 SER B N 1
ATOM 2043 C CA . SER B 1 77 ? 14.836 27.797 -1.898 1 92.44 77 SER B CA 1
ATOM 2044 C C . SER B 1 77 ? 14.453 28.484 -0.593 1 92.44 77 SER B C 1
ATOM 2046 O O . SER B 1 77 ? 15.062 29.484 -0.22 1 92.44 77 SER B O 1
ATOM 2048 N N . GLY B 1 78 ? 13.406 28.031 0.027 1 90.94 78 GLY B N 1
ATOM 2049 C CA . GLY B 1 78 ? 12.977 28.609 1.293 1 90.94 78 GLY B CA 1
ATOM 2050 C C . GLY B 1 78 ? 11.961 29.734 1.129 1 90.94 78 GLY B C 1
ATOM 2051 O O . GLY B 1 78 ? 11.57 30.375 2.107 1 90.94 78 GLY B O 1
ATOM 2052 N N . ASN B 1 79 ? 11.5 29.953 -0.095 1 94.5 79 ASN B N 1
ATOM 2053 C CA . ASN B 1 79 ? 10.477 30.953 -0.336 1 94.5 79 ASN B CA 1
ATOM 2054 C C . ASN B 1 79 ? 9.094 30.453 0.072 1 94.5 79 ASN B C 1
ATOM 2056 O O . ASN B 1 79 ? 8.688 29.359 -0.309 1 94.5 79 ASN B O 1
ATOM 2060 N N . CYS B 1 80 ? 8.492 31.297 0.83 1 96.75 80 CYS B N 1
ATOM 2061 C CA . CYS B 1 80 ? 7.168 30.922 1.327 1 96.75 80 CYS B CA 1
ATOM 2062 C C . CYS B 1 80 ? 6.082 31.75 0.646 1 96.75 80 CYS B C 1
ATOM 2064 O O . CYS B 1 80 ? 6.254 32.938 0.409 1 96.75 80 CYS B O 1
ATOM 2066 N N . ARG B 1 81 ? 4.949 31.031 0.299 1 97 81 ARG B N 1
ATOM 2067 C CA . ARG B 1 81 ? 3.738 31.672 -0.206 1 97 81 ARG B CA 1
ATOM 2068 C C . ARG B 1 81 ? 2.504 31.156 0.529 1 97 81 ARG B C 1
ATOM 2070 O O . ARG B 1 81 ? 2.406 29.969 0.838 1 97 81 ARG B O 1
ATOM 2077 N N . SER B 1 82 ? 1.632 32.062 0.74 1 96.69 82 SER B N 1
ATOM 2078 C CA . SER B 1 82 ? 0.395 31.688 1.417 1 96.69 82 SER B CA 1
ATOM 2079 C C . SER B 1 82 ? -0.804 31.797 0.481 1 96.69 82 SER B C 1
ATOM 2081 O O . SER B 1 82 ? -0.752 32.5 -0.519 1 96.69 82 SER B O 1
ATOM 2083 N N . SER B 1 83 ? -1.805 30.984 0.746 1 94.25 83 SER B N 1
ATOM 2084 C CA . SER B 1 83 ? -3.072 31.031 0.024 1 94.25 83 SER B CA 1
ATOM 2085 C C . SER B 1 83 ? -4.242 30.688 0.937 1 94.25 83 SER B C 1
ATOM 2087 O O . SER B 1 83 ? -4.043 30.203 2.053 1 94.25 83 SER B O 1
ATOM 2089 N N . ILE B 1 84 ? -5.449 31.016 0.457 1 91.44 84 ILE B N 1
ATOM 2090 C CA . ILE B 1 84 ? -6.66 30.656 1.192 1 91.44 84 ILE B CA 1
ATOM 2091 C C . ILE B 1 84 ? -6.922 29.156 1.071 1 91.44 84 ILE B C 1
ATOM 2093 O O . ILE B 1 84 ? -6.781 28.594 -0.011 1 91.44 84 ILE B O 1
ATOM 2097 N N . LEU B 1 85 ? -7.18 28.516 2.209 1 87.69 85 LEU B N 1
ATOM 2098 C CA . LEU B 1 85 ? -7.551 27.109 2.25 1 87.69 85 LEU B CA 1
ATOM 2099 C C . LEU B 1 85 ? -9.062 26.938 2.145 1 87.69 85 LEU B C 1
ATOM 2101 O O . LEU B 1 85 ? -9.805 27.344 3.043 1 87.69 85 LEU B O 1
ATOM 2105 N N . PRO B 1 86 ? -9.461 26.328 1.04 1 79.75 86 PRO B N 1
ATOM 2106 C CA . PRO B 1 86 ? -10.906 26.094 0.964 1 79.75 86 PRO B CA 1
ATOM 2107 C C . PRO B 1 86 ? -11.406 25.109 2.012 1 79.75 86 PRO B C 1
ATOM 2109 O O . PRO B 1 86 ? -10.672 24.188 2.395 1 79.75 86 PRO B O 1
ATOM 2112 N N . PRO B 1 87 ? -12.617 25.281 2.527 1 73.69 87 PRO B N 1
ATOM 2113 C CA . PRO B 1 87 ? -13.172 24.375 3.547 1 73.69 87 PRO B CA 1
ATOM 2114 C C . PRO B 1 87 ? -13.156 22.922 3.115 1 73.69 87 PRO B C 1
ATOM 2116 O O . PRO B 1 87 ? -13.023 22.016 3.953 1 73.69 87 PRO B O 1
ATOM 2119 N N . GLU B 1 88 ? -13.273 22.672 1.879 1 67.81 88 GLU B N 1
ATOM 2120 C CA . GLU B 1 88 ? -13.359 21.312 1.347 1 67.81 88 GLU B CA 1
ATOM 2121 C C . GLU B 1 88 ? -12 20.625 1.354 1 67.81 88 GLU B C 1
ATOM 2123 O O . GLU B 1 88 ? -11.906 19.406 1.239 1 67.81 88 GLU B O 1
ATOM 2128 N N . GLY B 1 89 ? -11.047 21.359 1.536 1 61.38 89 GLY B N 1
ATOM 2129 C CA . GLY B 1 89 ? -9.688 20.828 1.473 1 61.38 89 GLY B CA 1
ATOM 2130 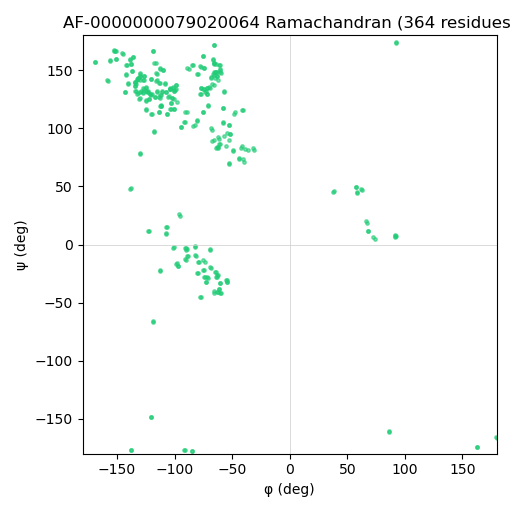C C . GLY B 1 89 ? -9.25 20.156 2.76 1 61.38 89 GLY B C 1
ATOM 2131 O O . GLY B 1 89 ? -8.203 19.516 2.803 1 61.38 89 GLY B O 1
ATOM 2132 N N . VAL B 1 90 ? -10.055 20.156 3.668 1 65.56 90 VAL B N 1
ATOM 2133 C CA . VAL B 1 90 ? -9.641 19.703 4.992 1 65.56 90 VAL B CA 1
ATOM 2134 C C . VAL B 1 90 ? -10.109 18.266 5.219 1 65.56 90 VAL B C 1
ATOM 2136 O O . VAL B 1 90 ? -11.258 17.938 4.93 1 65.56 90 VAL B O 1
ATOM 2139 N N . HIS B 1 91 ? -9.078 17.516 5.539 1 74.81 91 HIS B N 1
ATOM 2140 C CA . HIS B 1 91 ? -9.438 16.172 6 1 74.81 91 HIS B CA 1
ATOM 2141 C C . HIS B 1 91 ? -9.992 16.203 7.418 1 74.81 91 HIS B C 1
ATOM 2143 O O . HIS B 1 91 ? -9.289 16.578 8.359 1 74.81 91 HIS B O 1
ATOM 2149 N N . PRO B 1 92 ? -11.281 15.852 7.473 1 84.44 92 PRO B N 1
ATOM 2150 C CA . PRO B 1 92 ? -11.789 15.789 8.844 1 84.44 92 PRO B CA 1
ATOM 2151 C C . PRO B 1 92 ? -11.141 14.68 9.664 1 84.44 92 PRO B C 1
ATOM 2153 O O . PRO B 1 92 ? -10.539 13.758 9.102 1 84.44 92 PRO B O 1
ATOM 2156 N N . GLN B 1 93 ? -11.188 14.906 10.953 1 92.12 93 GLN B N 1
ATOM 2157 C CA . GLN B 1 93 ? -10.625 13.891 11.836 1 92.12 93 GLN B CA 1
ATOM 2158 C C . GLN B 1 93 ? -11.344 12.555 11.664 1 92.12 93 GLN B C 1
ATOM 2160 O O . GLN B 1 93 ? -10.711 11.5 11.664 1 92.12 93 GLN B O 1
ATOM 2165 N N . CYS B 1 94 ? -12.742 12.672 11.547 1 93.38 94 CYS B N 1
ATOM 2166 C CA . CYS B 1 94 ? -13.562 11.492 11.312 1 93.38 94 CYS B CA 1
ATOM 2167 C C . CYS B 1 94 ? -14.156 11.508 9.906 1 93.38 94 CYS B C 1
ATOM 2169 O O . CYS B 1 94 ? -14.352 12.578 9.328 1 93.38 94 CYS B O 1
ATOM 2171 N N . PHE B 1 95 ? -14.359 10.297 9.383 1 92.62 95 PHE B N 1
ATOM 2172 C CA . PHE B 1 95 ? -14.992 10.219 8.07 1 92.62 95 PHE B CA 1
ATOM 2173 C C . PHE B 1 95 ? -16.375 10.852 8.102 1 92.62 95 PHE B C 1
ATOM 2175 O O . PHE B 1 95 ? -17.047 10.844 9.141 1 92.62 95 PHE B O 1
ATOM 2182 N N . ARG B 1 96 ? -16.766 11.422 7.012 1 91.62 96 ARG B N 1
ATOM 2183 C CA . ARG B 1 96 ? -18.125 11.945 6.848 1 91.62 96 ARG B CA 1
ATOM 2184 C C . ARG B 1 96 ? -19.125 10.812 6.633 1 91.62 96 ARG B C 1
ATOM 2186 O O . ARG B 1 96 ? -18.75 9.711 6.223 1 91.62 96 ARG B O 1
ATOM 2193 N N . SER B 1 97 ? -20.344 11.117 6.824 1 92.75 97 SER B N 1
ATOM 2194 C CA . SER B 1 97 ? -21.406 10.125 6.734 1 92.75 97 SER B CA 1
ATOM 2195 C C . SER B 1 97 ? -21.531 9.57 5.32 1 92.75 97 SER B C 1
ATOM 2197 O O . SER B 1 97 ? -21.984 8.445 5.125 1 92.75 97 SER B O 1
ATOM 2199 N N . VAL B 1 98 ? -21.109 10.258 4.312 1 92.5 98 VAL B N 1
ATOM 2200 C CA . VAL B 1 98 ? -21.281 9.875 2.916 1 92.5 98 VAL B CA 1
ATOM 2201 C C . VAL B 1 98 ? -20.188 8.867 2.527 1 92.5 98 VAL B C 1
ATOM 2203 O O . VAL B 1 98 ? -20.234 8.289 1.438 1 92.5 98 VAL B O 1
ATOM 2206 N N . SER B 1 99 ? -19.25 8.711 3.441 1 93.06 99 SER B N 1
ATOM 2207 C CA . SER B 1 99 ? -18.172 7.77 3.15 1 93.06 99 SER B CA 1
ATOM 2208 C C . SER B 1 99 ? -18.719 6.348 3.023 1 93.06 99 SER B C 1
ATOM 2210 O O . SER B 1 99 ? -19.672 5.973 3.709 1 93.06 99 SER B O 1
ATOM 2212 N N . LYS B 1 100 ? -18.031 5.57 2.154 1 94.62 100 LYS B N 1
ATOM 2213 C CA . LYS B 1 100 ? -18.5 4.223 1.835 1 94.62 100 LYS B CA 1
ATOM 2214 C C . LYS B 1 100 ? -17.453 3.176 2.184 1 94.62 100 LYS B C 1
ATOM 2216 O O . LYS B 1 100 ? -16.281 3.295 1.784 1 94.62 100 LYS B O 1
ATOM 2221 N N . ARG B 1 101 ? -17.891 2.225 2.873 1 94.75 101 ARG B N 1
ATOM 2222 C CA . ARG B 1 101 ? -17.016 1.081 3.139 1 94.75 101 ARG B CA 1
ATOM 2223 C C . ARG B 1 101 ? -16.891 0.195 1.904 1 94.75 101 ARG B C 1
ATOM 2225 O O . ARG B 1 101 ? -17.891 -0.167 1.284 1 94.75 101 ARG B O 1
ATOM 2232 N N . MET B 1 102 ? -15.641 -0.191 1.606 1 93.81 102 MET B N 1
ATOM 2233 C CA . MET B 1 102 ? -15.383 -0.913 0.363 1 93.81 102 MET B CA 1
ATOM 2234 C C . MET B 1 102 ? -14.953 -2.35 0.645 1 93.81 102 MET B C 1
ATOM 2236 O O . MET B 1 102 ? -15.039 -3.209 -0.233 1 93.81 102 MET B O 1
ATOM 2240 N N . GLY B 1 103 ? -14.461 -2.633 1.777 1 93.88 103 GLY B N 1
ATOM 2241 C CA . GLY B 1 103 ? -13.977 -3.969 2.088 1 93.88 103 GLY B CA 1
ATOM 2242 C C . GLY B 1 103 ? -13.062 -4.008 3.299 1 93.88 103 GLY B C 1
ATOM 2243 O O . GLY B 1 103 ? -12.992 -3.041 4.062 1 93.88 103 GLY B O 1
ATOM 2244 N N . GLU B 1 104 ? -12.516 -5.168 3.535 1 95.69 104 GLU B N 1
ATOM 2245 C CA . GLU B 1 104 ? -11.602 -5.371 4.656 1 95.69 104 GLU B CA 1
ATOM 2246 C C . GLU B 1 104 ? -10.617 -6.504 4.375 1 95.69 104 GLU B C 1
ATOM 2248 O O . GLU B 1 104 ? -10.789 -7.254 3.41 1 95.69 104 GLU B O 1
ATOM 2253 N N . GLY B 1 105 ? -9.625 -6.566 5.191 1 96.44 105 GLY B N 1
ATOM 2254 C CA . GLY B 1 105 ? -8.617 -7.613 5.09 1 96.44 105 GLY B CA 1
ATOM 2255 C C . GLY B 1 105 ? -7.531 -7.5 6.145 1 96.44 105 GLY B C 1
ATOM 2256 O O . GLY B 1 105 ? -7.711 -6.824 7.156 1 96.44 105 GLY B O 1
ATOM 2257 N N . TYR B 1 106 ? -6.461 -8.281 5.855 1 96.44 106 TYR B N 1
ATOM 2258 C CA . TYR B 1 106 ? -5.32 -8.289 6.766 1 96.44 106 TYR B CA 1
ATOM 2259 C C . TYR B 1 106 ? -4.012 -8.109 6.008 1 96.44 106 TYR B C 1
ATOM 2261 O O . TYR B 1 106 ? -3.871 -8.586 4.883 1 96.44 106 TYR B O 1
ATOM 2269 N N . ILE B 1 107 ? -3.154 -7.402 6.656 1 95.62 107 ILE B N 1
ATOM 2270 C CA . ILE B 1 107 ? -1.776 -7.32 6.188 1 95.62 107 ILE B CA 1
ATOM 2271 C C . ILE B 1 107 ? -0.877 -8.188 7.07 1 95.62 107 ILE B C 1
ATOM 2273 O O . ILE B 1 107 ? -0.961 -8.125 8.297 1 95.62 107 ILE B O 1
ATOM 2277 N N . GLY B 1 108 ? -0.031 -8.938 6.383 1 94.56 108 GLY B N 1
ATOM 2278 C CA . GLY B 1 108 ? 0.907 -9.75 7.137 1 94.56 108 GLY B CA 1
ATOM 2279 C C . GLY B 1 108 ? 0.394 -11.156 7.41 1 94.56 108 GLY B C 1
ATOM 2280 O O . GLY B 1 108 ? -0.717 -11.5 7.004 1 94.56 108 GLY B O 1
ATOM 2281 N N . LEU B 1 109 ? 1.255 -11.922 7.973 1 93.44 109 LEU B N 1
ATOM 2282 C CA . LEU B 1 109 ? 0.972 -13.312 8.312 1 93.44 109 LEU B CA 1
ATOM 2283 C C . LEU B 1 109 ? 1.053 -13.539 9.82 1 93.44 109 LEU B C 1
ATOM 2285 O O . LEU B 1 109 ? 1.688 -12.758 10.531 1 93.44 109 LEU B O 1
ATOM 2289 N N . GLY B 1 110 ? 0.335 -14.617 10.258 1 88.62 110 GLY B N 1
ATOM 2290 C CA . GLY B 1 110 ? 0.47 -15.016 11.648 1 88.62 110 GLY B CA 1
ATOM 2291 C C . GLY B 1 110 ? -0.463 -14.266 12.578 1 88.62 110 GLY B C 1
ATOM 2292 O O . GLY B 1 110 ? -1.41 -13.617 12.125 1 88.62 110 GLY B O 1
ATOM 2293 N N . PRO B 1 111 ? -0.18 -14.258 13.82 1 88.94 111 PRO B N 1
ATOM 2294 C CA . PRO B 1 111 ? -1.116 -13.719 14.812 1 88.94 111 PRO B CA 1
ATOM 2295 C C . PRO B 1 111 ? -1.068 -12.195 14.891 1 88.94 111 PRO B C 1
ATOM 2297 O O . PRO B 1 111 ? -2.016 -11.57 15.375 1 88.94 111 PRO B O 1
ATOM 2300 N N . ASN B 1 112 ? 0.038 -11.648 14.5 1 88.44 112 ASN B N 1
ATOM 2301 C CA . ASN B 1 112 ? 0.182 -10.203 14.633 1 88.44 112 ASN B CA 1
ATOM 2302 C C . ASN B 1 112 ? -0.167 -9.484 13.336 1 88.44 112 ASN B C 1
ATOM 2304 O O . ASN B 1 112 ? 0.312 -8.375 13.086 1 88.44 112 ASN B O 1
ATOM 2308 N N . ARG B 1 113 ? -0.967 -10.07 12.57 1 93.88 113 ARG B N 1
ATOM 2309 C CA . ARG B 1 113 ? -1.412 -9.422 11.344 1 93.88 113 ARG B CA 1
ATOM 2310 C C . ARG B 1 113 ? -2.244 -8.18 11.656 1 93.88 113 ARG B C 1
ATOM 2312 O O . ARG B 1 113 ? -2.822 -8.07 12.734 1 93.88 113 ARG B O 1
ATOM 2319 N N . ILE B 1 114 ? -2.289 -7.273 10.742 1 95.69 114 ILE B N 1
ATOM 2320 C CA . ILE B 1 114 ? -2.979 -6.004 10.945 1 95.69 114 ILE B CA 1
ATOM 2321 C C . ILE B 1 114 ? -4.281 -5.992 10.148 1 95.69 114 ILE B C 1
ATOM 2323 O O . ILE B 1 114 ? -4.266 -6.004 8.914 1 95.69 114 ILE B O 1
ATOM 2327 N N . PRO B 1 115 ? -5.379 -6.004 10.852 1 96.75 115 PRO B N 1
ATOM 2328 C CA . PRO B 1 115 ? -6.637 -5.816 10.125 1 96.75 115 PRO B CA 1
ATOM 2329 C C . PRO B 1 115 ? -6.785 -4.406 9.555 1 96.75 115 PRO B C 1
ATOM 2331 O O . PRO B 1 115 ? -6.312 -3.441 10.156 1 96.75 115 PRO B O 1
ATOM 2334 N N . PHE B 1 116 ? -7.379 -4.324 8.375 1 96.31 116 PHE B N 1
ATOM 2335 C CA . PHE B 1 116 ? -7.688 -3.02 7.809 1 96.31 116 PHE B CA 1
ATOM 2336 C C . PHE B 1 116 ? -9.086 -3.004 7.211 1 96.31 116 PHE B C 1
ATOM 2338 O O . PHE B 1 116 ? -9.688 -4.062 6.988 1 96.31 116 PHE B O 1
ATOM 2345 N N . GLU B 1 117 ? -9.625 -1.801 7.016 1 95.75 117 GLU B N 1
ATOM 2346 C CA . GLU B 1 117 ? -10.836 -1.525 6.246 1 95.75 117 GLU B CA 1
ATOM 2347 C C . GLU B 1 117 ? -10.547 -0.585 5.082 1 95.75 117 GLU B C 1
ATOM 2349 O O . GLU B 1 117 ? -9.75 0.344 5.207 1 95.75 117 GLU B O 1
ATOM 2354 N N . ALA B 1 118 ? -11.211 -0.875 4.043 1 95.56 118 ALA B N 1
ATOM 2355 C CA . ALA B 1 118 ? -11.109 0.001 2.877 1 95.56 118 ALA B CA 1
ATOM 2356 C C . ALA B 1 118 ? -12.32 0.927 2.781 1 95.56 118 ALA B C 1
ATOM 2358 O O . ALA B 1 118 ? -13.461 0.5 3 1 95.56 118 ALA B O 1
ATOM 2359 N N . TRP B 1 119 ? -12.023 2.197 2.512 1 94.38 119 TRP B N 1
ATOM 2360 C CA . TRP B 1 119 ? -13.07 3.213 2.48 1 94.38 119 TRP B CA 1
ATOM 2361 C C . TRP B 1 119 ? -12.891 4.145 1.285 1 94.38 119 TRP B C 1
ATOM 2363 O O . TRP B 1 119 ? -11.766 4.387 0.842 1 94.38 119 TRP B O 1
ATOM 2373 N N . GLU B 1 120 ? -13.945 4.605 0.823 1 94.06 120 GLU B N 1
ATOM 2374 C CA . GLU B 1 120 ? -13.992 5.75 -0.086 1 94.06 120 GLU B CA 1
ATOM 2375 C C . GLU B 1 120 ? -14.609 6.969 0.591 1 94.06 120 GLU B C 1
ATOM 2377 O O . GLU B 1 120 ? -15.656 6.863 1.229 1 94.06 120 GLU B O 1
ATOM 2382 N N . PHE B 1 121 ? -13.969 8.078 0.469 1 89.94 121 PHE B N 1
ATOM 2383 C CA . PHE B 1 121 ? -14.523 9.273 1.099 1 89.94 121 PHE B CA 1
ATOM 2384 C C . PHE B 1 121 ? -14.117 10.523 0.333 1 89.94 121 PHE B C 1
ATOM 2386 O O . PHE B 1 121 ? -13.125 10.516 -0.406 1 89.94 121 PHE B O 1
ATOM 2393 N N . PRO B 1 122 ? -14.859 11.578 0.539 1 87.56 122 PRO B N 1
ATOM 2394 C CA . PRO B 1 122 ? -14.508 12.844 -0.108 1 87.56 122 PRO B CA 1
ATOM 2395 C C . PRO B 1 122 ? -13.234 13.469 0.47 1 87.56 122 PRO B C 1
ATOM 2397 O O . PRO B 1 122 ? -13.016 13.414 1.683 1 87.56 122 PRO B O 1
ATOM 2400 N N . TYR B 1 123 ? -12.43 13.906 -0.486 1 81 123 TYR B N 1
ATOM 2401 C CA . TYR B 1 123 ? -11.172 14.555 -0.129 1 81 123 TYR B CA 1
ATOM 2402 C C . TYR B 1 123 ? -10.859 15.703 -1.086 1 81 123 TYR B C 1
ATOM 2404 O O . TYR B 1 123 ? -10.75 15.492 -2.297 1 81 123 TYR B O 1
ATOM 2412 N N . SER B 1 124 ? -10.492 16.984 -0.533 1 73.5 124 SER B N 1
ATOM 2413 C CA . SER B 1 124 ? -10.031 18.172 -1.262 1 73.5 124 SER B CA 1
ATOM 2414 C C . SER B 1 124 ? -10.773 18.328 -2.584 1 73.5 124 SER B C 1
ATOM 2416 O O . SER B 1 124 ? -10.148 18.469 -3.637 1 73.5 124 SER B O 1
ATOM 2418 N N . ARG B 1 125 ? -12.117 18.188 -2.668 1 75.12 125 ARG B N 1
ATOM 2419 C CA . ARG B 1 125 ? -12.992 18.328 -3.83 1 75.12 125 ARG B CA 1
ATOM 2420 C C . ARG B 1 125 ? -12.844 17.125 -4.766 1 75.12 125 ARG B C 1
ATOM 2422 O O . ARG B 1 125 ? -13.367 17.141 -5.883 1 75.12 125 ARG B O 1
ATOM 2429 N N . GLY B 1 126 ? -12.07 16.219 -4.273 1 86.88 126 GLY B N 1
ATOM 2430 C CA . GLY B 1 126 ? -11.961 14.938 -4.961 1 86.88 126 GLY B CA 1
ATOM 2431 C C . GLY B 1 126 ? -12.383 13.758 -4.102 1 86.88 126 GLY B C 1
ATOM 2432 O O . GLY B 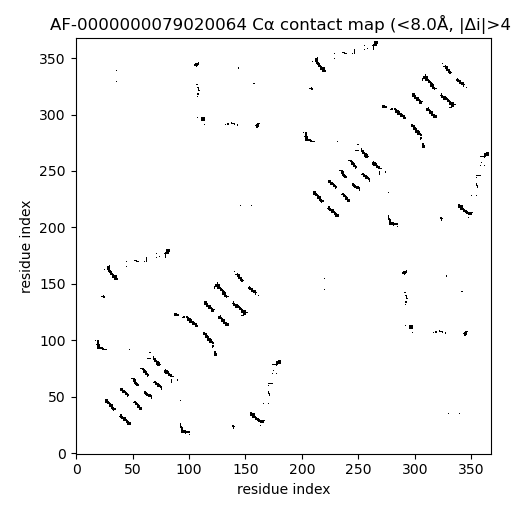1 126 ? -13.352 13.852 -3.35 1 86.88 126 GLY B O 1
ATOM 2433 N N . VAL B 1 127 ? -11.68 12.609 -4.414 1 90.75 127 VAL B N 1
ATOM 2434 C CA . VAL B 1 127 ? -12.016 11.375 -3.709 1 90.75 127 VAL B CA 1
ATOM 2435 C C . VAL B 1 127 ? -10.742 10.68 -3.25 1 90.75 127 VAL B C 1
ATOM 2437 O O . VAL B 1 127 ? -9.711 10.75 -3.924 1 90.75 127 VAL B O 1
ATOM 2440 N N . ALA B 1 128 ? -10.852 10.195 -2.066 1 91.44 128 ALA B N 1
ATOM 2441 C CA . ALA B 1 128 ? -9.781 9.32 -1.59 1 91.44 128 ALA B CA 1
ATOM 2442 C C . ALA B 1 128 ? -10.297 7.902 -1.351 1 91.44 128 ALA B C 1
ATOM 2444 O O . ALA B 1 128 ? -11.406 7.715 -0.829 1 91.44 128 ALA B O 1
ATOM 2445 N N . LYS B 1 129 ? -9.555 6.957 -1.875 1 91.5 129 LYS B N 1
ATOM 2446 C CA . LYS B 1 129 ? -9.766 5.543 -1.58 1 91.5 129 LYS B CA 1
ATOM 2447 C C . LYS B 1 129 ? -8.617 4.973 -0.759 1 91.5 129 LYS B C 1
ATOM 2449 O O . LYS B 1 129 ? -7.457 5.055 -1.168 1 91.5 129 LYS B O 1
ATOM 2454 N N . LEU B 1 130 ? -8.969 4.496 0.403 1 81.56 130 LEU B N 1
ATOM 2455 C CA . LEU B 1 130 ? -7.887 4.23 1.347 1 81.56 130 LEU B CA 1
ATOM 2456 C C . LEU B 1 130 ? -8.125 2.918 2.088 1 81.56 130 LEU B C 1
ATOM 2458 O O . LEU B 1 130 ? -9.266 2.449 2.18 1 81.56 130 LEU B O 1
ATOM 2462 N N . THR B 1 131 ? -7.059 2.451 2.572 1 88.44 131 THR B N 1
ATOM 2463 C CA . THR B 1 131 ? -7.078 1.427 3.611 1 88.44 131 THR B CA 1
ATOM 2464 C C . THR B 1 131 ? -6.719 2.025 4.969 1 88.44 131 THR B C 1
ATOM 2466 O O . THR B 1 131 ? -5.738 2.764 5.086 1 88.44 131 THR B O 1
ATOM 2469 N N . TYR B 1 132 ? -7.574 1.76 5.914 1 91.75 132 TYR B N 1
ATOM 2470 C CA . TYR B 1 132 ? -7.348 2.16 7.297 1 91.75 132 TYR B CA 1
ATOM 2471 C C . TYR B 1 132 ? -7.129 0.944 8.188 1 91.75 132 TYR B C 1
ATOM 2473 O O . TYR B 1 132 ? -7.93 0.005 8.18 1 91.75 132 TYR B O 1
ATOM 2481 N N . THR B 1 133 ? -6.047 1.073 8.883 1 95.69 133 THR B N 1
ATOM 2482 C CA . THR B 1 133 ? -5.816 0.003 9.844 1 95.69 133 THR B CA 1
ATOM 2483 C C . THR B 1 133 ? -6.898 -0.001 10.922 1 95.69 133 THR B C 1
ATOM 2485 O O . THR B 1 133 ? -7.461 1.046 11.242 1 95.69 133 THR B O 1
ATOM 2488 N N . ASN B 1 134 ? -7.199 -1.122 11.398 1 93.69 134 ASN B N 1
ATOM 2489 C CA . ASN B 1 134 ? -8.227 -1.307 12.422 1 93.69 134 ASN B CA 1
ATOM 2490 C C . ASN B 1 134 ? -7.777 -2.303 13.492 1 93.69 134 ASN B C 1
ATOM 2492 O O . ASN B 1 134 ? -8.508 -3.242 13.812 1 93.69 134 ASN B O 1
ATOM 2496 N N . GLN B 1 135 ? -6.594 -2.066 13.961 1 92.25 135 GLN B N 1
ATOM 2497 C CA . GLN B 1 135 ? -6.051 -2.918 15.008 1 92.25 135 GLN B CA 1
ATOM 2498 C C . GLN B 1 135 ? -6.828 -2.75 16.312 1 92.25 135 GLN B C 1
ATOM 2500 O O . GLN B 1 135 ? -7.164 -1.63 16.703 1 92.25 135 GLN B O 1
ATOM 2505 N N . PRO B 1 136 ? -7.039 -3.957 16.906 1 89.69 136 PRO B N 1
ATOM 2506 C CA . PRO B 1 136 ? -7.695 -3.834 18.219 1 89.69 136 PRO B CA 1
ATOM 2507 C C . PRO B 1 136 ? -6.914 -2.955 19.188 1 89.69 136 PRO B C 1
ATOM 2509 O O . PRO B 1 136 ? -5.691 -3.078 19.297 1 89.69 136 PRO B O 1
ATOM 2512 N N . ASP B 1 137 ? -7.57 -1.966 19.875 1 90.12 137 ASP B N 1
ATOM 2513 C CA . ASP B 1 137 ? -7.078 -1.125 20.953 1 90.12 137 ASP B CA 1
ATOM 2514 C C . ASP B 1 137 ? -6.004 -0.16 20.469 1 90.12 137 ASP B C 1
ATOM 2516 O O . ASP B 1 137 ? -5.203 0.343 21.25 1 90.12 137 ASP B O 1
ATOM 2520 N N . GLU B 1 138 ? -5.848 -0.042 19.141 1 93.88 138 GLU B N 1
ATOM 2521 C CA . GLU B 1 138 ? -4.906 0.919 18.578 1 93.88 138 GLU B CA 1
ATOM 2522 C C . GLU B 1 138 ? -5.633 1.977 17.75 1 93.88 138 GLU B C 1
ATOM 2524 O O . GLU B 1 138 ? -6.645 1.686 17.109 1 93.88 138 GLU B O 1
ATOM 2529 N N . PRO B 1 139 ? -5.078 3.217 17.75 1 94.44 139 PRO B N 1
ATOM 2530 C CA . PRO B 1 139 ? -5.641 4.207 16.828 1 94.44 139 PRO B CA 1
ATOM 2531 C C . PRO B 1 139 ? -5.523 3.791 15.367 1 94.44 139 PRO B C 1
ATOM 2533 O O . PRO B 1 139 ? -4.621 3.025 15.008 1 94.44 139 PRO B O 1
ATOM 2536 N N . ARG B 1 140 ? -6.387 4.301 14.617 1 92.81 140 ARG B N 1
ATOM 2537 C CA . ARG B 1 140 ? -6.406 3.99 13.188 1 92.81 140 ARG B CA 1
ATOM 2538 C C . ARG B 1 140 ? -5.445 4.895 12.422 1 92.81 140 ARG B C 1
ATOM 2540 O O . ARG B 1 140 ? -5.109 5.988 12.883 1 92.81 140 ARG B O 1
ATOM 2547 N N . GLY B 1 141 ? -4.992 4.395 11.312 1 92.88 141 GLY B N 1
ATOM 2548 C CA . GLY B 1 141 ? -4.188 5.168 10.375 1 92.88 141 GLY B CA 1
ATOM 2549 C C . GLY B 1 141 ? -4.25 4.641 8.953 1 92.88 141 GLY B C 1
ATOM 2550 O O . GLY B 1 141 ? -4.641 3.492 8.727 1 92.88 141 GLY B O 1
ATOM 2551 N N . PRO B 1 142 ? -3.928 5.516 8.078 1 94.25 142 PRO B N 1
ATOM 2552 C CA . PRO B 1 142 ? -3.92 5.074 6.68 1 94.25 142 PRO B CA 1
ATOM 2553 C C . PRO B 1 142 ? -2.721 4.188 6.348 1 94.25 142 PRO B C 1
ATOM 2555 O O . PRO B 1 142 ? -1.688 4.262 7.02 1 94.25 142 PRO B O 1
ATOM 2558 N N . ALA B 1 143 ? -2.832 3.293 5.395 1 94.94 143 ALA B N 1
ATOM 2559 C CA . ALA B 1 143 ? -1.724 2.486 4.895 1 94.94 143 ALA B CA 1
ATOM 2560 C C . ALA B 1 143 ? -1.485 2.744 3.408 1 94.94 143 ALA B C 1
ATOM 2562 O O . ALA B 1 143 ? -0.464 3.32 3.029 1 94.94 143 ALA B O 1
ATOM 2563 N N . VAL B 1 144 ? -2.426 2.383 2.613 1 95.19 144 VAL B N 1
ATOM 2564 C CA . VAL B 1 144 ? -2.361 2.652 1.18 1 95.19 144 VAL B CA 1
ATOM 2565 C C . VAL B 1 144 ? -3.547 3.518 0.762 1 95.19 144 VAL B C 1
ATOM 2567 O O . VAL B 1 144 ? -4.695 3.205 1.081 1 95.19 144 VAL B O 1
ATOM 2570 N N . VAL B 1 145 ? -3.211 4.625 0.052 1 93.69 145 VAL B N 1
ATOM 2571 C CA . VAL B 1 145 ? -4.266 5.566 -0.319 1 93.69 145 VAL B CA 1
ATOM 2572 C C . VAL B 1 145 ? -4.117 5.953 -1.79 1 93.69 145 VAL B C 1
ATOM 2574 O O . VAL B 1 145 ? -3.01 6.215 -2.262 1 93.69 145 VAL B O 1
ATOM 2577 N N . LYS B 1 146 ? -5.184 5.887 -2.432 1 94.12 146 LYS B N 1
ATOM 2578 C CA . LYS B 1 146 ? -5.344 6.496 -3.75 1 94.12 146 LYS B CA 1
ATOM 2579 C C . LYS B 1 146 ? -6.09 7.824 -3.656 1 94.12 146 LYS B C 1
ATOM 2581 O O . LYS B 1 146 ? -7.266 7.855 -3.293 1 94.12 146 LYS B O 1
ATOM 2586 N N . PHE B 1 147 ? -5.41 8.906 -4.027 1 92.06 147 PHE B N 1
ATOM 2587 C CA . PHE B 1 147 ? -6.043 10.219 -4.074 1 92.06 147 PHE B CA 1
ATOM 2588 C C . PHE B 1 147 ? -6.418 10.594 -5.504 1 92.06 147 PHE B C 1
ATOM 2590 O O . PHE B 1 147 ? -5.617 10.414 -6.426 1 92.06 147 PHE B O 1
ATOM 2597 N N . ILE B 1 148 ? -7.602 11.023 -5.629 1 92.5 148 ILE B N 1
ATOM 2598 C CA . ILE B 1 148 ? -8.07 11.609 -6.879 1 92.5 148 ILE B CA 1
ATOM 2599 C C . ILE B 1 148 ? -8.516 13.047 -6.641 1 92.5 148 ILE B C 1
ATOM 2601 O O . ILE B 1 148 ? -9.531 13.289 -5.984 1 92.5 148 ILE B O 1
ATOM 2605 N N . ASP B 1 149 ? -7.785 13.945 -7.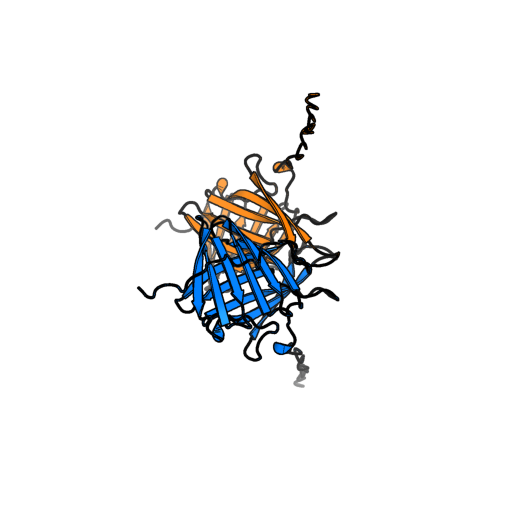195 1 85.94 149 ASP B N 1
ATOM 2606 C CA . ASP B 1 149 ? -8.141 15.336 -6.914 1 85.94 149 ASP B CA 1
ATOM 2607 C C . ASP B 1 149 ? -9.227 15.828 -7.859 1 85.94 149 ASP B C 1
ATOM 2609 O O . ASP B 1 149 ? -9.773 15.047 -8.648 1 85.94 149 ASP B O 1
ATOM 2613 N N . GLU B 1 150 ? -9.586 17.078 -7.719 1 84.38 150 GLU B N 1
ATOM 2614 C CA . GLU B 1 150 ? -10.703 17.656 -8.461 1 84.38 150 GLU B CA 1
ATOM 2615 C C . GLU B 1 150 ? -10.438 17.656 -9.961 1 84.38 150 GLU B C 1
ATOM 2617 O O . GLU B 1 150 ? -11.367 17.672 -10.766 1 84.38 150 GLU B O 1
ATOM 2622 N N . LYS B 1 151 ? -9.219 17.703 -10.359 1 89.19 151 LYS B N 1
ATOM 2623 C CA . LYS B 1 151 ? -8.852 17.734 -11.766 1 89.19 151 LYS B CA 1
ATOM 2624 C C . LYS B 1 151 ? -8.641 16.312 -12.312 1 89.19 151 LYS B C 1
ATOM 2626 O O . LYS B 1 151 ? -8.297 16.141 -13.477 1 89.19 151 LYS B O 1
ATOM 2631 N N . GLY B 1 152 ? -8.766 15.344 -11.438 1 88.44 152 GLY B N 1
ATOM 2632 C CA . GLY B 1 152 ? -8.617 13.961 -11.852 1 88.44 152 GLY B CA 1
ATOM 2633 C C . GLY B 1 152 ? -7.191 13.445 -11.719 1 88.44 152 GLY B C 1
ATOM 2634 O O . GLY B 1 152 ? -6.863 12.375 -12.234 1 88.44 152 GLY B O 1
ATOM 2635 N N . VAL B 1 153 ? -6.367 14.219 -11.133 1 90.5 153 VAL B N 1
ATOM 2636 C CA . VAL B 1 153 ? -4.996 13.773 -10.906 1 90.5 153 VAL B CA 1
ATOM 2637 C C . VAL B 1 153 ? -4.977 12.695 -9.82 1 90.5 153 VAL B C 1
ATOM 2639 O O . VAL B 1 153 ? -5.543 12.883 -8.742 1 90.5 153 VAL B O 1
ATOM 2642 N N . ILE B 1 154 ? -4.293 11.586 -10.18 1 92.94 154 ILE B N 1
ATOM 2643 C CA . ILE B 1 154 ? -4.285 10.438 -9.273 1 92.94 154 ILE B CA 1
ATOM 2644 C C . ILE B 1 154 ? -2.912 10.305 -8.617 1 92.94 154 ILE B C 1
ATOM 2646 O O . ILE B 1 154 ? -1.884 10.438 -9.289 1 92.94 154 ILE B O 1
ATOM 2650 N N . THR B 1 155 ? -2.914 10.148 -7.316 1 92.5 155 THR B N 1
ATOM 2651 C CA . THR B 1 155 ? -1.697 9.875 -6.562 1 92.5 155 THR B CA 1
ATOM 2652 C C . THR B 1 155 ? -1.873 8.633 -5.688 1 92.5 155 THR B C 1
ATOM 2654 O O . THR B 1 155 ? -2.889 8.492 -5.004 1 92.5 155 THR B O 1
ATOM 2657 N N . TYR B 1 156 ? -0.911 7.73 -5.777 1 94.12 156 TYR B N 1
ATOM 2658 C CA . TYR B 1 156 ? -0.865 6.562 -4.902 1 94.12 156 TYR B CA 1
ATOM 2659 C C . TYR B 1 156 ? 0.159 6.754 -3.791 1 94.12 156 TYR B C 1
ATOM 2661 O O . TYR B 1 156 ? 1.329 7.039 -4.059 1 94.12 156 TYR B O 1
ATOM 2669 N N . THR B 1 157 ? -0.335 6.582 -2.6 1 95.06 157 THR B N 1
ATOM 2670 C CA . THR B 1 157 ? 0.537 6.883 -1.47 1 95.06 157 THR B CA 1
ATOM 2671 C C . THR B 1 157 ? 0.559 5.723 -0.478 1 95.06 157 THR B C 1
ATOM 2673 O O . THR B 1 157 ? -0.48 5.121 -0.196 1 95.06 157 THR B O 1
ATOM 2676 N N . PHE B 1 158 ? 1.741 5.359 -0.089 1 96.38 158 PHE B N 1
ATOM 2677 C CA . PHE B 1 158 ? 1.942 4.395 0.986 1 96.38 158 PHE B CA 1
ATOM 2678 C C . PHE B 1 158 ? 2.355 5.098 2.273 1 96.38 158 PHE B C 1
ATOM 2680 O O . PHE B 1 158 ? 3.334 5.848 2.291 1 96.38 158 PHE B O 1
ATOM 2687 N N . PHE B 1 159 ? 1.581 4.918 3.367 1 97.06 159 PHE B N 1
ATOM 2688 C CA . PHE B 1 159 ? 1.842 5.492 4.68 1 97.06 159 PHE B CA 1
ATOM 2689 C C . PHE B 1 159 ? 2.496 4.469 5.602 1 97.06 159 PHE B C 1
ATOM 2691 O O . PHE B 1 159 ? 2.01 3.342 5.727 1 97.06 159 PHE B O 1
ATOM 2698 N N . PHE B 1 160 ? 3.541 4.848 6.293 1 97.31 160 PHE B N 1
ATOM 2699 C CA . PHE B 1 160 ? 4.227 3.908 7.172 1 97.31 160 PHE B CA 1
ATOM 2700 C C . PHE B 1 160 ? 4.883 4.637 8.336 1 97.31 160 PHE B C 1
ATOM 2702 O O . PHE B 1 160 ? 4.922 5.867 8.367 1 97.31 160 PHE B O 1
ATOM 2709 N N . ASN B 1 161 ? 5.262 3.945 9.273 1 97 161 ASN B N 1
ATOM 2710 C CA . ASN B 1 161 ? 5.883 4.441 10.5 1 97 161 ASN B CA 1
ATOM 2711 C C . ASN B 1 161 ? 4.984 5.445 11.211 1 97 161 ASN B C 1
ATOM 2713 O O . ASN B 1 161 ? 5.434 6.531 11.586 1 97 161 ASN B O 1
ATOM 2717 N N . PRO B 1 162 ? 3.752 5.086 11.391 1 97.25 162 PRO B N 1
ATOM 2718 C CA . PRO B 1 162 ? 2.902 6.02 12.133 1 97.25 162 PRO B CA 1
ATOM 2719 C C . PRO B 1 162 ? 3.377 6.234 13.57 1 97.25 162 PRO B C 1
ATOM 2721 O O . PRO B 1 162 ? 3.92 5.316 14.188 1 97.25 162 PRO B O 1
ATOM 2724 N N . SER B 1 163 ? 3.209 7.406 14.031 1 97.06 163 SER B N 1
ATOM 2725 C CA . SER B 1 163 ? 3.502 7.797 15.406 1 97.06 163 SER B CA 1
ATOM 2726 C C . SER B 1 163 ? 2.439 8.75 15.953 1 97.06 163 SER B C 1
ATOM 2728 O O . SER B 1 163 ? 1.99 9.656 15.242 1 97.06 163 SER B O 1
ATOM 2730 N N . LEU B 1 164 ? 2.072 8.523 17.172 1 96.88 164 LEU B N 1
ATOM 2731 C CA . LEU B 1 164 ? 1.091 9.406 17.781 1 96.88 164 LEU B CA 1
ATOM 2732 C C . LEU B 1 164 ? 1.744 10.711 18.234 1 96.88 164 LEU B C 1
ATOM 2734 O O . LEU B 1 164 ? 1.052 11.688 18.531 1 96.88 164 LEU B O 1
ATOM 2738 N N . ASN B 1 165 ? 3.014 10.625 18.266 1 95.94 165 ASN B N 1
ATOM 2739 C CA . ASN B 1 165 ? 3.775 11.836 18.578 1 95.94 165 ASN B CA 1
ATOM 2740 C C . ASN B 1 165 ? 4.309 12.5 17.312 1 95.94 165 ASN B C 1
ATOM 2742 O O . ASN B 1 165 ? 4.727 11.82 16.375 1 95.94 165 ASN B O 1
ATOM 2746 N N . ILE B 1 166 ? 4.168 13.773 17.328 1 96.81 166 ILE B N 1
ATOM 2747 C CA . ILE B 1 166 ? 4.785 14.531 16.25 1 96.81 166 ILE B CA 1
ATOM 2748 C C . ILE B 1 166 ? 6.273 14.719 16.531 1 96.81 166 ILE B C 1
ATOM 2750 O O . ILE B 1 166 ? 6.652 15.5 17.406 1 96.81 166 ILE B O 1
ATOM 2754 N N . THR B 1 167 ? 7.023 14 15.781 1 93.69 167 THR B N 1
ATOM 2755 C CA . THR B 1 167 ? 8.453 13.953 16.078 1 93.69 167 THR B CA 1
ATOM 2756 C C . THR B 1 167 ? 9.227 14.898 15.172 1 93.69 167 THR B C 1
ATOM 2758 O O . THR B 1 167 ? 10.391 15.203 15.43 1 93.69 167 THR B O 1
ATOM 2761 N N . SER B 1 168 ? 8.656 15.336 14.094 1 92.12 168 SER B N 1
ATOM 2762 C CA . SER B 1 168 ? 9.289 16.328 13.234 1 92.12 168 SER B CA 1
ATOM 2763 C C . SER B 1 168 ? 9.07 17.75 13.773 1 92.12 168 SER B C 1
ATOM 2765 O O . SER B 1 168 ? 7.996 18.328 13.594 1 92.12 168 SER B O 1
ATOM 2767 N N . PRO B 1 169 ? 10.039 18.328 14.383 1 85.94 169 PRO B N 1
ATOM 2768 C CA . PRO B 1 169 ? 9.789 19.562 15.133 1 85.94 169 PRO B CA 1
ATOM 2769 C C . PRO B 1 169 ? 9.461 20.75 14.219 1 85.94 169 PRO B C 1
ATOM 2771 O O . PRO B 1 169 ? 8.836 21.719 14.664 1 85.94 169 PRO B O 1
ATOM 2774 N N . THR B 1 170 ? 9.781 20.719 12.992 1 91.44 170 THR B N 1
ATOM 2775 C CA . THR B 1 170 ? 9.594 21.906 12.164 1 91.44 170 THR B CA 1
ATOM 2776 C C . THR B 1 170 ? 8.43 21.719 11.195 1 91.44 170 THR B C 1
ATOM 2778 O O . THR B 1 170 ? 8.234 22.516 10.289 1 91.44 170 THR B O 1
ATOM 2781 N N . ILE B 1 171 ? 7.625 20.719 11.461 1 97 171 ILE B N 1
ATOM 2782 C CA . ILE B 1 171 ? 6.699 20.328 10.398 1 97 171 ILE B CA 1
ATOM 2783 C C . ILE B 1 171 ? 5.566 21.359 10.312 1 97 171 ILE B C 1
ATOM 2785 O O . ILE B 1 171 ? 4.961 21.531 9.25 1 97 171 ILE B O 1
ATOM 2789 N N . PHE B 1 172 ? 5.352 22.078 11.375 1 97.06 172 PHE B N 1
ATOM 2790 C CA . PHE B 1 172 ? 4.27 23.047 11.359 1 97.06 172 PHE B CA 1
ATOM 2791 C C . PHE B 1 172 ? 4.816 24.469 11.297 1 97.06 172 PHE B C 1
ATOM 2793 O O . PHE B 1 172 ? 4.062 25.438 11.422 1 97.06 172 PHE B O 1
ATOM 2800 N N . ASN B 1 173 ? 6.141 24.578 11.07 1 94.62 173 ASN B N 1
ATOM 2801 C CA . ASN B 1 173 ? 6.738 25.906 11.023 1 94.62 173 ASN B CA 1
ATOM 2802 C C .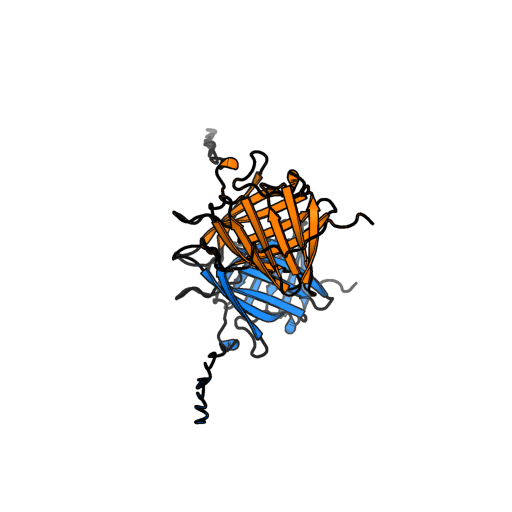 ASN B 1 173 ? 6.34 26.656 9.758 1 94.62 173 ASN B C 1
ATOM 2804 O O . ASN B 1 173 ? 6.383 26.094 8.664 1 94.62 173 ASN B O 1
ATOM 2808 N N . ILE B 1 174 ? 6 27.844 9.969 1 93.75 174 ILE B N 1
ATOM 2809 C CA . ILE B 1 174 ? 5.711 28.75 8.859 1 93.75 174 ILE B CA 1
ATOM 2810 C C . ILE B 1 174 ? 6.773 29.844 8.797 1 93.75 174 ILE B C 1
ATOM 2812 O O . ILE B 1 174 ? 6.922 30.625 9.734 1 93.75 174 ILE B O 1
ATOM 2816 N N . PRO B 1 175 ? 7.41 29.844 7.703 1 90.94 175 PRO B N 1
ATOM 2817 C CA . PRO B 1 175 ? 8.406 30.906 7.578 1 90.94 175 PRO B CA 1
ATOM 2818 C C . PRO B 1 175 ? 7.789 32.312 7.672 1 90.94 175 PRO B C 1
ATOM 2820 O O . PRO B 1 175 ? 6.641 32.5 7.266 1 90.94 175 PRO B O 1
ATOM 2823 N N . ASP B 1 176 ? 8.602 33.219 8.172 1 89.5 176 ASP B N 1
ATOM 2824 C CA . ASP B 1 176 ? 8.25 34.625 8.219 1 89.5 176 ASP B CA 1
ATOM 2825 C C . ASP B 1 176 ? 9.32 35.469 7.523 1 89.5 176 ASP B C 1
ATOM 2827 O O . ASP B 1 176 ? 10.484 35.469 7.918 1 89.5 176 ASP B O 1
ATOM 2831 N N . PRO B 1 177 ? 8.906 36.156 6.41 1 91.69 177 PRO B N 1
ATOM 2832 C CA . PRO B 1 177 ? 7.562 36.438 5.887 1 91.69 177 PRO B CA 1
ATOM 2833 C C . PRO B 1 177 ? 7.059 35.312 4.961 1 91.69 177 PRO B C 1
ATOM 2835 O O . PRO B 1 177 ? 7.859 34.594 4.355 1 91.69 177 PRO B O 1
ATOM 2838 N N . CYS B 1 178 ? 5.805 35.156 4.922 1 96.19 178 CYS B N 1
ATOM 2839 C CA . CYS B 1 178 ? 5.133 34.281 3.967 1 96.19 178 CYS B CA 1
ATOM 2840 C C . CYS B 1 178 ? 3.996 35 3.266 1 96.19 178 CYS B C 1
ATOM 2842 O O . CYS B 1 178 ? 2.824 34.781 3.574 1 96.19 178 CYS B O 1
ATOM 2844 N N . PRO B 1 179 ? 4.324 35.844 2.281 1 95.31 179 PRO B N 1
ATOM 2845 C CA . PRO B 1 179 ? 3.318 36.688 1.615 1 95.31 179 PRO B CA 1
ATOM 2846 C C . PRO B 1 179 ? 2.312 35.875 0.81 1 95.31 179 PRO B C 1
ATOM 2848 O O . PRO B 1 179 ? 2.564 34.688 0.505 1 95.31 179 PRO B O 1
ATOM 2851 N N . PRO B 1 180 ? 1.126 36.469 0.517 1 94 180 PRO B N 1
ATOM 2852 C CA . PRO B 1 180 ? 0.138 35.75 -0.31 1 94 180 PRO B CA 1
ATOM 2853 C C . PRO B 1 180 ? 0.637 35.5 -1.729 1 94 180 PRO B C 1
ATOM 2855 O O . PRO B 1 180 ? 1.442 36.281 -2.258 1 94 180 PRO B O 1
ATOM 2858 N N . GLU B 1 181 ? 0.224 34.344 -2.143 1 85.75 181 GLU B N 1
ATOM 2859 C CA . GLU B 1 181 ? 0.533 34.031 -3.537 1 85.75 181 GLU B CA 1
ATOM 2860 C C . GLU B 1 181 ? -0.058 35.094 -4.477 1 85.75 181 GLU B C 1
ATOM 2862 O O . GLU B 1 181 ? -1.227 35.438 -4.348 1 85.75 181 GLU B O 1
ATOM 2867 N N . THR B 1 182 ? 0.787 35.969 -5.012 1 72.06 182 THR B N 1
ATOM 2868 C CA . THR B 1 182 ? 0.294 36.969 -5.953 1 72.06 182 THR B CA 1
ATOM 2869 C C . THR B 1 182 ? -0.488 36.312 -7.082 1 72.06 182 THR B C 1
ATOM 2871 O O . THR B 1 182 ? -0.015 35.344 -7.691 1 72.06 182 THR B O 1
ATOM 2874 N N . ALA B 1 183 ? -1.848 36.406 -6.992 1 54.66 183 ALA B N 1
ATOM 2875 C CA . ALA B 1 183 ? -2.594 35.969 -8.164 1 54.66 183 ALA B CA 1
ATOM 2876 C C . ALA B 1 183 ? -1.913 36.438 -9.453 1 54.66 183 ALA B C 1
ATOM 2878 O O . ALA B 1 183 ? -1.689 37.625 -9.648 1 54.66 183 ALA B O 1
ATOM 2879 N N . LEU B 1 184 ? -0.961 35.75 -9.961 1 39.56 184 LEU B N 1
ATOM 2880 C CA . LEU B 1 184 ? -0.693 36.281 -11.297 1 39.56 184 LEU B CA 1
ATOM 2881 C C . LEU B 1 184 ? -1.932 36.156 -12.18 1 39.56 184 LEU B C 1
ATOM 2883 O O . LEU B 1 184 ? -2.682 35.188 -12.086 1 39.56 184 LEU B O 1
#

Sequence (368 aa):
MFLVTIAIALLPFVVCETDPTKVCLPDTIQFNVLNLATEEIGVWAIDFNKQLYGQIFPNQSFVHDLKAAKAYNTDASGNCRSSILPPEGVHPQCFRSVSKRMGEGYIGLGPNRIPFEAWEFPYSRGVAKLTYTNQPDEPRGPAVVKFIDEKGVITYTFFFNPSLNITSPTIFNIPDPCPPETALMFLVTIAIALLPFVVCETDPTKVCLPDTIQFNVLNLATEEIGVWAIDFNKQLYGQIFPNQSFVHDLKAAKAYNTDASGNCRSSILPPEGVHPQCFRSVSKRMGEGYIGLGPNRIPFEAWEFPYSRGVAKLTYTNQPDEPRGPAVVKFIDEKGVITYTFFFNPSLNITSPTIFNIPDPCPPETAL

Solvent-accessible surface area (backbone atoms only — not comparable to full-atom values): 19937 Å² total; per-residue (Å²): 135,84,81,78,77,76,76,77,77,73,65,77,75,71,70,77,73,76,62,37,60,73,47,43,50,55,59,35,36,21,29,37,32,32,33,68,83,80,63,46,59,31,39,40,34,38,30,60,84,76,31,36,38,20,31,40,44,93,54,33,36,34,32,36,33,61,79,76,35,30,30,37,40,28,43,70,87,65,53,38,33,22,46,80,40,59,80,57,52,58,79,62,62,38,42,49,76,85,35,40,82,73,50,70,50,29,40,60,52,75,90,51,37,38,35,31,36,27,37,38,34,83,35,50,72,23,38,31,38,32,30,30,39,56,40,86,99,40,70,35,44,66,37,46,34,39,37,28,39,66,85,62,54,74,45,45,36,41,38,29,48,51,32,67,55,77,77,62,84,63,41,73,65,73,67,86,75,43,52,67,56,71,82,123,136,85,80,78,79,79,76,76,77,74,66,77,75,72,71,79,74,78,63,38,59,73,47,45,51,55,59,34,36,20,29,35,33,33,32,67,84,80,63,46,61,33,38,40,35,38,31,61,85,74,30,36,36,18,31,40,43,94,54,33,36,35,31,37,33,61,80,76,36,31,30,36,40,30,43,71,86,66,52,39,32,20,45,80,40,58,81,55,55,58,79,63,61,38,43,52,78,86,35,40,81,72,50,69,49,28,40,62,55,75,90,52,38,37,37,32,36,27,36,37,35,83,37,49,73,23,39,31,39,33,30,30,40,56,41,88,99,40,71,35,45,67,37,45,36,40,37,29,37,65,86,62,54,72,47,46,36,41,38,30,49,51,33,67,56,76,78,62,86,63,40,74,66,72,67,85,77,44,51,65,58,70,81,121

Radius of gyration: 24.4 Å; Cα contacts (8 Å, |Δi|>4): 859; chains: 2; bounding box: 89×75×59 Å